Protein AF-0000000081829647 (afdb_homodimer)

InterPro domains:
  IPR005334 Dynein light chain Tctex-1-like [PF03645] (26-119)
  IPR005334 Dynein light chain Tctex-1-like [PTHR21255] (8-124)
  IPR038586 Tctex-1-like superfamily [G3DSA:3.30.1140.40] (24-122)

Nearest PDB structures (foldseek):
  8j07-assembly1_r7  TM=8.705E-01  e=1.568E-15  Homo sapiens
  8j07-assembly1_l7  TM=8.955E-01  e=3.522E-14  Homo sapiens
  8glv-assembly1_AS  TM=8.695E-01  e=6.950E-13  Chlamydomonas reinhardtii
  8rgi-assembly1_B  TM=8.098E-01  e=1.901E-13  Homo sapiens
  8glv-assembly1_Lr  TM=8.849E-01  e=8.164E-12  Chlamydomonas reinhardtii

Organism: Nothobranchius furzeri (NCBI:txid105023)

Radius of gyration: 22.12 Å; Cα contacts (8 Å, |Δi|>4): 430; chains: 2; bounding box: 42×85×56 Å

Solvent-accessible surface area (backbone atoms only — not comparable to full-atom values): 14054 Å² total; per-residue (Å²): 137,84,79,76,76,73,68,81,77,73,71,70,75,62,77,60,76,80,30,45,79,46,40,71,61,51,21,51,52,46,41,49,51,48,50,70,72,42,64,90,53,69,66,41,84,92,46,41,60,61,51,31,46,50,50,33,50,52,49,46,56,53,49,58,71,54,31,40,89,46,44,50,56,36,26,39,21,35,38,32,66,28,85,61,92,77,80,48,69,43,73,34,72,49,62,56,70,91,69,28,45,58,31,57,35,74,47,74,58,78,32,24,36,33,45,38,37,39,40,37,42,59,57,134,137,82,79,75,77,75,70,80,77,73,72,70,75,62,78,60,78,80,29,45,78,47,41,70,61,51,21,51,52,45,42,49,51,47,51,70,71,44,64,91,55,68,66,42,86,91,47,42,61,60,52,31,44,52,51,31,49,52,48,46,57,55,48,57,72,54,31,40,90,49,43,50,56,36,24,39,20,37,38,31,65,30,86,62,90,77,80,51,70,42,73,34,73,49,62,58,71,91,67,29,44,60,31,58,33,74,46,73,57,77,33,24,35,35,45,38,37,39,38,35,42,57,58,133

Sequence (248 aa):
HFHIMHGPNTYLIRPNYQDKFKPATVKGCIREILKEQLSGVQYVPDNVQELTRSLAESIKNKVKEMVHDRYKLAVQVVIGEQRGQGFKMSSKCLWDSDTDSYAESVFMNDSLFCVAAVFGCYYYHFHIMHGPNTYLIRPNYQDKFKPATVKGCIREILKEQLSGVQYVPDNVQELTRSLAESIKNKVKEMVHDRYKLAVQVVIGEQRGQGFKMSSKCLWDSDTDSYAESVFMNDSLFCVAAVFGCYYY

Structure (mmCIF, N/CA/C/O backbone):
data_AF-0000000081829647-model_v1
#
loop_
_entity.id
_entity.type
_entity.pdbx_description
1 polymer 'Dynein light chain Tctex-type 2B'
#
loop_
_atom_site.group_PDB
_atom_site.id
_atom_site.type_symbol
_atom_site.label_atom_id
_atom_site.label_alt_id
_atom_site.label_comp_id
_atom_site.label_asym_id
_atom_site.label_entity_id
_atom_site.label_seq_id
_atom_site.pdbx_PDB_ins_code
_atom_site.Cartn_x
_atom_site.Cartn_y
_atom_site.Cartn_z
_atom_site.occupancy
_atom_site.B_iso_or_equiv
_atom_site.auth_seq_id
_atom_site.auth_comp_id
_atom_site.auth_asym_id
_atom_site.auth_atom_id
_atom_site.pdbx_PDB_model_num
ATOM 1 N N . HIS A 1 1 ? -22.297 48.781 36.688 1 31.19 1 HIS A N 1
ATOM 2 C CA . HIS A 1 1 ? -22.719 47.469 36.156 1 31.19 1 HIS A CA 1
ATOM 3 C C . HIS A 1 1 ? -21.922 47.062 34.938 1 31.19 1 HIS A C 1
ATOM 5 O O . HIS A 1 1 ? -22.016 47.688 33.875 1 31.19 1 HIS A O 1
ATOM 11 N N . PHE A 1 2 ? -20.594 46.719 35.062 1 31.34 2 PHE A N 1
ATOM 12 C CA . PHE A 1 2 ? -19.5 46.312 34.188 1 31.34 2 PHE A CA 1
ATOM 13 C C . PHE A 1 2 ? -19.859 45.031 33.438 1 31.34 2 PHE A C 1
ATOM 15 O O . PHE A 1 2 ? -20.141 44 34.031 1 31.34 2 PHE A O 1
ATOM 22 N N . HIS A 1 3 ? -20.609 45.125 32.25 1 34.59 3 HIS A N 1
ATOM 23 C CA . HIS A 1 3 ? -20.922 44.031 31.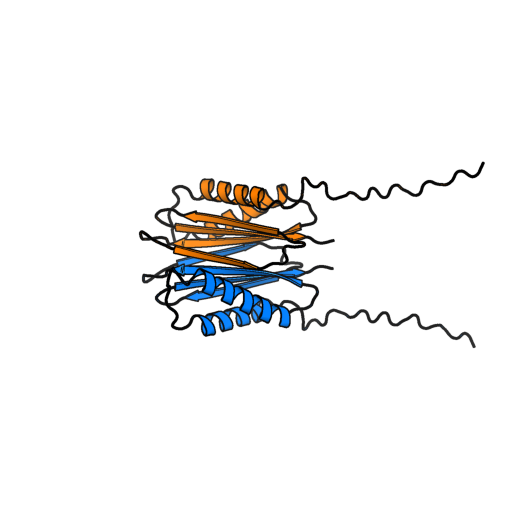344 1 34.59 3 HIS A CA 1
ATOM 24 C C . HIS A 1 3 ? -19.656 43.281 30.891 1 34.59 3 HIS A C 1
ATOM 26 O 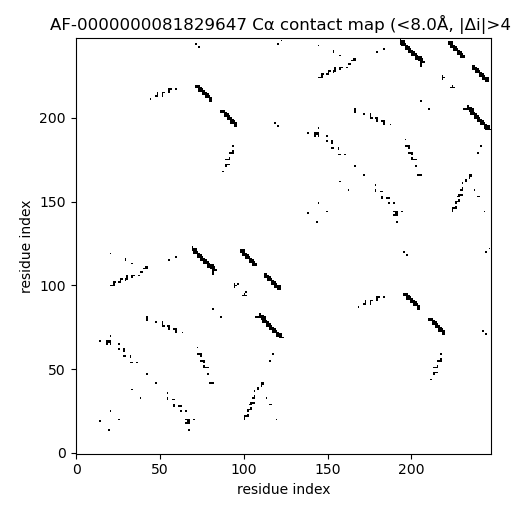O . HIS A 1 3 ? -18.797 43.875 30.219 1 34.59 3 HIS A O 1
ATOM 32 N N . ILE A 1 4 ? -19.109 42.375 31.688 1 33.88 4 ILE A N 1
ATOM 33 C CA . ILE A 1 4 ? -18.016 41.469 31.312 1 33.88 4 ILE A CA 1
ATOM 34 C C . ILE A 1 4 ? -18.297 40.875 29.938 1 33.88 4 ILE A C 1
ATOM 36 O O . ILE A 1 4 ? -19.375 40.281 29.703 1 33.88 4 ILE A O 1
ATOM 40 N N . MET A 1 5 ? -17.875 41.469 28.797 1 34.41 5 MET A N 1
ATOM 41 C CA . MET A 1 5 ? -17.906 40.906 27.453 1 34.41 5 MET A CA 1
ATOM 42 C C . MET A 1 5 ? -17.406 39.469 27.438 1 34.41 5 MET A C 1
ATOM 44 O O . MET A 1 5 ? -16.328 39.188 27.969 1 34.41 5 MET A O 1
ATOM 48 N N . HIS A 1 6 ? -18.25 38.5 27.734 1 38.97 6 HIS A N 1
ATOM 49 C CA . HIS A 1 6 ? -17.938 37.094 27.547 1 38.97 6 HIS A CA 1
ATOM 50 C C . HIS A 1 6 ? -17.312 36.844 26.188 1 38.97 6 HIS A C 1
ATOM 52 O O . HIS A 1 6 ? -17.766 37.406 25.188 1 38.97 6 HIS A O 1
ATOM 58 N N . GLY A 1 7 ? -16 36.781 26.125 1 37.28 7 GLY A N 1
ATOM 59 C CA . GLY A 1 7 ? -15.25 36.469 24.922 1 37.28 7 GLY A CA 1
ATOM 60 C C . GLY A 1 7 ? -15.922 35.375 24.078 1 37.28 7 GLY A C 1
ATOM 61 O O . GLY A 1 7 ? -16.797 34.688 24.562 1 37.28 7 GLY A O 1
ATOM 62 N N . PRO A 1 8 ? -16.031 35.625 22.75 1 38.62 8 PRO A N 1
ATOM 63 C CA . PRO A 1 8 ? -16.672 34.656 21.844 1 38.62 8 PRO A CA 1
ATOM 64 C C . PRO A 1 8 ? -16.281 33.219 22.156 1 38.62 8 PRO A C 1
ATOM 66 O O . PRO A 1 8 ? -15.227 32.969 22.734 1 38.62 8 PRO A O 1
ATOM 69 N N . ASN A 1 9 ? -17.219 32.344 22.672 1 37.06 9 ASN A N 1
ATOM 70 C CA . ASN A 1 9 ? -17.172 30.906 22.734 1 37.06 9 ASN A CA 1
ATOM 71 C C . ASN A 1 9 ? -16.422 30.297 21.547 1 37.06 9 ASN A C 1
ATOM 73 O O . ASN A 1 9 ? -16.938 30.281 20.438 1 37.06 9 ASN A O 1
ATOM 77 N N . THR A 1 10 ? -15.203 30.688 21.266 1 37.91 10 THR A N 1
ATOM 78 C CA . THR A 1 10 ? -14.492 29.875 20.281 1 37.91 10 THR A CA 1
ATOM 79 C C . THR A 1 10 ? -14.836 28.406 20.438 1 37.91 10 THR A C 1
ATOM 81 O O . THR A 1 10 ? -14.562 27.812 21.484 1 37.91 10 THR A O 1
ATOM 84 N N . TYR A 1 11 ? -16.062 28 20.141 1 36.81 11 TYR A N 1
ATOM 85 C CA . TYR A 1 11 ? -16.422 26.594 20.031 1 36.81 11 TYR A CA 1
ATOM 86 C C . TYR A 1 11 ? -15.219 25.766 19.609 1 36.81 11 TYR A C 1
ATOM 88 O O . TYR A 1 11 ? -14.625 26.016 18.547 1 36.81 11 TYR A O 1
ATOM 96 N N . LEU A 1 12 ? -14.25 25.578 20.359 1 41.62 12 LEU A N 1
ATOM 97 C CA . LEU A 1 12 ? -13.266 24.547 20.094 1 41.62 12 LEU A CA 1
ATOM 98 C C . LEU A 1 12 ? -13.938 23.297 19.531 1 41.62 12 LEU A C 1
ATOM 100 O O . LEU A 1 12 ? -14.742 22.656 20.219 1 41.62 12 LEU A O 1
ATOM 104 N N . ILE A 1 13 ? -14.508 23.344 18.438 1 42.91 13 ILE A N 1
ATOM 105 C CA . ILE A 1 13 ? -14.977 22.125 17.812 1 42.91 13 ILE A CA 1
ATOM 106 C C . ILE A 1 13 ? -13.992 20.984 18.094 1 42.91 13 ILE A C 1
ATOM 108 O O . ILE A 1 13 ? -12.859 21 17.594 1 42.91 13 ILE A O 1
ATOM 112 N N . ARG A 1 14 ? -13.883 20.484 19.266 1 45.97 14 ARG A N 1
ATOM 113 C CA . ARG A 1 14 ? -13.148 19.25 19.562 1 45.97 14 ARG A CA 1
ATOM 114 C C . ARG A 1 14 ? -13.438 18.188 18.516 1 45.97 14 ARG A C 1
ATOM 116 O O . ARG A 1 14 ? -14.594 17.953 18.156 1 45.97 14 ARG A O 1
ATOM 123 N N . PRO A 1 15 ? -12.594 17.922 17.562 1 47.41 15 PRO A N 1
ATOM 124 C CA . PRO A 1 15 ? -12.938 16.797 16.688 1 47.41 15 PRO A CA 1
ATOM 125 C C . PRO A 1 15 ? -13.734 15.703 17.391 1 47.41 15 PRO A C 1
ATOM 127 O O . PRO A 1 15 ? -13.422 15.359 18.547 1 47.41 15 PRO A O 1
ATOM 130 N N . ASN A 1 16 ? -14.992 15.664 17.312 1 52.97 16 ASN A N 1
ATOM 131 C CA . ASN A 1 16 ? -15.766 14.539 17.812 1 52.97 16 ASN A CA 1
ATOM 132 C C . ASN A 1 16 ? -15.031 13.219 17.625 1 52.97 16 ASN A C 1
ATOM 134 O O . ASN A 1 16 ? -14.492 12.953 16.547 1 52.97 16 ASN A O 1
ATOM 138 N N . TYR A 1 17 ? -14.469 12.633 18.734 1 57.84 17 TYR A N 1
ATOM 139 C CA . TYR A 1 17 ? -13.828 11.32 18.812 1 57.84 17 TYR A CA 1
ATOM 140 C C . TYR A 1 17 ? -14.445 10.359 17.797 1 57.84 17 TYR A C 1
ATOM 142 O O . TYR A 1 17 ? -13.766 9.453 17.312 1 57.84 17 TYR A O 1
ATOM 150 N N . GLN A 1 18 ? -15.727 10.555 17.469 1 57.81 18 GLN A N 1
ATOM 151 C CA . GLN A 1 18 ? -16.438 9.578 16.641 1 57.81 18 GLN A CA 1
ATOM 152 C C . GLN A 1 18 ? -15.914 9.594 15.211 1 57.81 18 GLN A C 1
ATOM 154 O O . GLN A 1 18 ? -15.992 8.586 14.508 1 57.81 18 GLN A O 1
ATOM 159 N N . ASP A 1 19 ? -15.234 10.68 14.805 1 69.94 19 ASP A N 1
ATOM 160 C CA . ASP A 1 19 ? -14.898 10.758 13.391 1 69.94 19 ASP A CA 1
ATOM 161 C C . ASP A 1 19 ? -13.398 10.578 13.172 1 69.94 19 ASP A C 1
ATOM 163 O O . ASP A 1 19 ? -12.859 10.984 12.141 1 69.94 19 ASP A O 1
ATOM 167 N N . LYS A 1 20 ? -12.906 9.938 14.164 1 89.12 20 LYS A N 1
ATOM 168 C CA . LYS A 1 20 ? -11.484 9.633 14.016 1 89.12 20 LYS A CA 1
ATOM 169 C C . LYS A 1 20 ? -11.281 8.359 13.203 1 89.12 20 LYS A C 1
ATOM 171 O O . LYS A 1 20 ? -12.148 7.484 13.18 1 89.12 20 LYS A O 1
ATOM 176 N N . PHE A 1 21 ? -10.258 8.258 12.508 1 96.94 21 PHE A N 1
ATOM 177 C CA . PHE A 1 21 ? -9.859 7.039 11.812 1 96.94 21 PHE A CA 1
ATOM 178 C C . PHE A 1 21 ? -9.633 5.906 12.805 1 96.94 21 PHE A C 1
ATOM 180 O O . PHE A 1 21 ? -8.633 5.891 13.531 1 96.94 21 PHE A O 1
ATOM 187 N N . LYS A 1 22 ? -10.594 5.051 12.906 1 96.62 22 LYS A N 1
ATOM 188 C CA . LYS A 1 22 ? -10.477 3.85 13.727 1 96.62 22 LYS A CA 1
ATOM 189 C C . LYS A 1 22 ? -10.039 2.652 12.891 1 96.62 22 LYS A C 1
ATOM 191 O O . LYS A 1 22 ? -10.82 2.131 12.086 1 96.62 22 LYS A O 1
ATOM 196 N N . PRO A 1 23 ? -8.891 2.148 13.094 1 98.06 23 PRO A N 1
ATOM 197 C CA . PRO A 1 23 ? -8.328 1.122 12.211 1 98.06 23 PRO A CA 1
ATOM 198 C C . PRO A 1 23 ? -9.227 -0.106 12.086 1 98.06 23 PRO A C 1
ATOM 200 O O . PRO A 1 23 ? -9.445 -0.61 10.984 1 98.06 23 PRO A O 1
ATOM 203 N N . ALA A 1 24 ? -9.75 -0.586 13.188 1 97.62 24 ALA A N 1
ATOM 204 C CA . ALA A 1 24 ? -10.586 -1.783 13.164 1 97.62 24 ALA A CA 1
ATOM 205 C C . ALA A 1 24 ? -11.852 -1.555 12.336 1 97.62 24 ALA A C 1
ATOM 207 O O . ALA A 1 24 ? -12.258 -2.428 11.562 1 97.62 24 ALA A O 1
ATOM 208 N N . THR A 1 25 ? -12.469 -0.438 12.477 1 97.69 25 THR A N 1
ATOM 209 C CA . THR A 1 25 ? -13.68 -0.106 11.719 1 97.69 25 THR A CA 1
ATOM 210 C C . THR A 1 25 ? -13.367 0.016 10.234 1 97.69 25 THR A C 1
ATOM 212 O O . THR A 1 25 ? -14.094 -0.53 9.398 1 97.69 25 THR A O 1
ATOM 215 N N . VAL A 1 26 ? -12.305 0.716 9.914 1 98.5 26 VAL A N 1
ATOM 216 C CA . VAL A 1 26 ? -11.914 0.901 8.523 1 98.5 26 VAL A CA 1
ATOM 217 C C . VAL A 1 26 ? -11.531 -0.443 7.91 1 98.5 26 VAL A C 1
ATOM 219 O O . VAL A 1 26 ? -11.875 -0.734 6.762 1 98.5 26 VAL A O 1
ATOM 222 N N . LYS A 1 27 ? -10.844 -1.247 8.672 1 98.75 27 LYS A N 1
ATOM 223 C CA . LYS A 1 27 ? -10.516 -2.59 8.203 1 98.75 27 LYS A CA 1
ATOM 224 C C . LYS A 1 27 ? -11.773 -3.383 7.863 1 98.75 27 LYS A C 1
ATOM 226 O O . LYS A 1 27 ? -11.82 -4.07 6.84 1 98.75 27 LYS A O 1
ATOM 231 N N . GLY A 1 28 ? -12.68 -3.332 8.719 1 98.81 28 GLY A N 1
ATOM 232 C CA . GLY A 1 28 ? -13.953 -3.992 8.445 1 98.81 28 GLY A CA 1
ATOM 233 C C . GLY A 1 28 ? -14.625 -3.488 7.188 1 98.81 28 GLY A C 1
ATOM 234 O O . GLY A 1 28 ? -15.172 -4.277 6.414 1 98.81 28 GLY A O 1
ATOM 235 N N . CYS A 1 29 ? -14.602 -2.193 7.004 1 98.75 29 CYS A N 1
ATOM 236 C CA . CYS A 1 29 ? -15.156 -1.577 5.805 1 98.75 29 CYS A CA 1
ATOM 237 C C . CYS A 1 29 ? -14.477 -2.107 4.551 1 98.75 29 CYS A C 1
ATOM 239 O O . CYS A 1 29 ? -15.141 -2.49 3.588 1 98.75 29 CYS A O 1
ATOM 241 N N . ILE A 1 30 ? -13.117 -2.164 4.523 1 98.94 30 ILE A N 1
ATOM 242 C CA . ILE A 1 30 ? -12.352 -2.68 3.395 1 98.94 30 ILE A CA 1
ATOM 243 C C . ILE A 1 30 ? -12.742 -4.133 3.127 1 98.94 30 ILE A C 1
ATOM 245 O O . ILE A 1 30 ? -13.023 -4.504 1.985 1 98.94 30 ILE A O 1
ATOM 249 N N . ARG A 1 31 ? -12.82 -4.84 4.18 1 98.81 31 ARG A N 1
ATOM 250 C CA . ARG A 1 31 ? -13.141 -6.262 4.078 1 98.81 31 ARG A CA 1
ATOM 251 C C . ARG A 1 31 ? -14.492 -6.469 3.408 1 98.81 31 ARG A C 1
ATOM 253 O O . ARG A 1 31 ? -14.641 -7.324 2.535 1 98.81 31 ARG A O 1
ATOM 260 N N . GLU A 1 32 ? -15.422 -5.75 3.84 1 98.81 32 GLU A N 1
ATOM 261 C CA . GLU A 1 32 ? -16.766 -5.879 3.301 1 98.81 32 GLU A CA 1
ATOM 262 C C . GLU A 1 32 ? -16.812 -5.516 1.82 1 98.81 32 GLU A C 1
ATOM 264 O O . GLU A 1 32 ? -17.453 -6.199 1.024 1 98.81 32 GLU A O 1
ATOM 269 N N . ILE A 1 33 ? -16.156 -4.488 1.443 1 98.94 33 ILE A N 1
ATOM 270 C CA . ILE A 1 33 ? -16.141 -4.055 0.05 1 98.94 33 ILE A CA 1
ATOM 271 C C . ILE A 1 33 ? -15.469 -5.125 -0.812 1 98.94 33 ILE A C 1
ATOM 273 O O . ILE A 1 33 ? -15.977 -5.477 -1.88 1 98.94 33 ILE A O 1
ATOM 277 N N . LEU A 1 34 ? -14.336 -5.656 -0.362 1 98.88 34 LEU A N 1
ATOM 278 C CA . LEU A 1 34 ? -13.641 -6.691 -1.117 1 98.88 34 LEU A CA 1
ATOM 279 C C . LEU A 1 34 ? -14.516 -7.934 -1.265 1 98.88 34 LEU A C 1
ATOM 281 O O . LEU A 1 34 ? -14.625 -8.492 -2.357 1 98.88 34 LEU A O 1
ATOM 285 N N . LYS A 1 35 ? -15.102 -8.344 -0.185 1 98.69 35 LYS A N 1
ATOM 286 C CA . LYS A 1 35 ? -15.969 -9.516 -0.229 1 98.69 35 LYS A CA 1
ATOM 287 C C . LYS A 1 35 ? -17.125 -9.312 -1.206 1 98.69 35 LYS A C 1
ATOM 289 O O . LYS A 1 35 ? -17.391 -10.18 -2.037 1 98.69 35 LYS A O 1
ATOM 294 N N . GLU A 1 36 ? -17.75 -8.18 -1.118 1 98.56 36 GLU A N 1
ATOM 295 C CA . GLU A 1 36 ? -18.922 -7.887 -1.95 1 98.56 36 GLU A CA 1
ATOM 296 C C . GLU A 1 36 ? -18.531 -7.809 -3.426 1 98.56 36 GLU A C 1
ATOM 298 O O . GLU A 1 36 ? -19.266 -8.297 -4.289 1 98.56 36 GLU A O 1
ATOM 303 N N . GLN A 1 37 ? -17.406 -7.254 -3.738 1 98.5 37 GLN A N 1
ATOM 304 C CA . GLN A 1 37 ? -17.094 -6.922 -5.125 1 98.5 37 GLN A CA 1
ATOM 305 C C . GLN A 1 37 ? -16.234 -8 -5.77 1 98.5 37 GLN A C 1
ATOM 307 O O . GLN A 1 37 ? -16.109 -8.055 -6.996 1 98.5 37 GLN A O 1
ATOM 312 N N . LEU A 1 38 ? -15.672 -8.906 -4.941 1 98.38 38 LEU A N 1
ATOM 313 C CA . LEU A 1 38 ? -14.742 -9.859 -5.535 1 98.38 38 LEU A CA 1
ATOM 314 C C . LEU A 1 38 ? -15.258 -11.289 -5.387 1 98.38 38 LEU A C 1
ATOM 316 O O . LEU A 1 38 ? -14.703 -12.211 -5.984 1 98.38 38 LEU A O 1
ATOM 320 N N . SER A 1 39 ? -16.234 -11.453 -4.531 1 97.56 39 SER A N 1
ATOM 321 C CA . SER A 1 39 ? -16.781 -12.797 -4.41 1 97.56 39 SER A CA 1
ATOM 322 C C . SER A 1 39 ? -17.25 -13.328 -5.762 1 97.56 39 SER A C 1
ATOM 324 O O . SER A 1 39 ? -18.047 -12.688 -6.441 1 97.56 39 SER A O 1
ATOM 326 N N . GLY A 1 40 ? -16.688 -14.422 -6.195 1 95.44 40 GLY A N 1
ATOM 327 C CA . GLY A 1 40 ? -17.094 -15.055 -7.441 1 95.44 40 GLY A CA 1
ATOM 328 C C . GLY A 1 40 ? -16.406 -14.469 -8.664 1 95.44 40 GLY A C 1
ATOM 329 O O . GLY A 1 40 ? -16.672 -14.883 -9.789 1 95.44 40 GLY A O 1
ATOM 330 N N . VAL A 1 41 ? -15.648 -13.453 -8.492 1 97.12 41 VAL A N 1
ATOM 331 C CA . VAL A 1 41 ? -14.945 -12.812 -9.594 1 97.12 41 VAL A CA 1
ATOM 332 C C . VAL A 1 41 ? -13.68 -13.594 -9.922 1 97.12 41 VAL A C 1
ATOM 334 O O . VAL A 1 41 ? -12.961 -14.031 -9.023 1 97.12 41 VAL A O 1
ATOM 337 N N . GLN A 1 42 ? -13.461 -13.789 -11.203 1 96.19 42 GLN A N 1
ATOM 338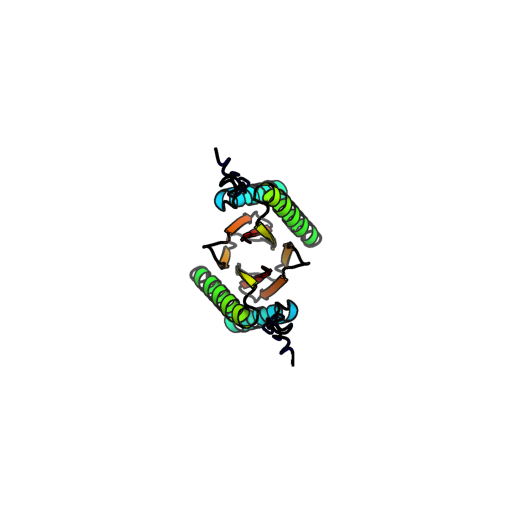 C CA . GLN A 1 42 ? -12.242 -14.445 -11.664 1 96.19 42 GLN A CA 1
ATOM 339 C C . GLN A 1 42 ? -11.219 -13.43 -12.172 1 96.19 42 GLN A C 1
ATOM 341 O O . GLN A 1 42 ? -11.594 -12.383 -12.695 1 96.19 42 GLN A O 1
ATOM 346 N N . TYR A 1 43 ? -9.992 -13.844 -12.016 1 95.69 43 TYR A N 1
ATOM 347 C CA . TYR A 1 43 ? -8.938 -13.016 -12.578 1 95.69 43 TYR A CA 1
ATOM 348 C C . TYR A 1 43 ? -8.961 -13.062 -14.102 1 95.69 43 TYR A C 1
ATOM 350 O O . TYR A 1 43 ? -8.766 -14.125 -14.695 1 95.69 43 TYR A O 1
ATOM 358 N N . VAL A 1 44 ? -9.18 -11.969 -14.602 1 95.94 44 VAL A N 1
ATOM 359 C CA . VAL A 1 44 ? -9.078 -11.781 -16.047 1 95.94 44 VAL A CA 1
ATOM 360 C C . VAL A 1 44 ? -8.117 -10.641 -16.359 1 95.94 44 VAL A C 1
ATOM 362 O O . VAL A 1 44 ? -8.43 -9.477 -16.125 1 95.94 44 VAL A O 1
ATOM 365 N N . PRO A 1 45 ? -7 -10.945 -16.984 1 93.19 45 PRO A N 1
ATOM 366 C CA . PRO A 1 45 ? -5.945 -9.945 -17.172 1 93.19 45 PRO A CA 1
ATOM 367 C C . PRO A 1 45 ? -6.457 -8.672 -17.844 1 93.19 45 PRO A C 1
ATOM 369 O O . PRO A 1 45 ? -6.027 -7.57 -17.484 1 93.19 45 PRO A O 1
ATOM 372 N N . ASP A 1 46 ? -7.352 -8.727 -18.672 1 94.62 46 ASP A N 1
ATOM 373 C CA . ASP A 1 46 ? -7.816 -7.574 -19.438 1 94.62 46 ASP A CA 1
ATOM 374 C C . ASP A 1 46 ? -8.734 -6.688 -18.578 1 94.62 46 ASP A C 1
ATOM 376 O O . ASP A 1 46 ? -9.016 -5.547 -18.953 1 94.62 46 ASP A O 1
ATOM 380 N N . ASN A 1 47 ? -9.148 -7.168 -17.422 1 95.62 47 ASN A N 1
ATOM 381 C CA . ASN A 1 47 ? -10.117 -6.414 -16.625 1 95.62 47 ASN A CA 1
ATOM 382 C C . ASN A 1 47 ? -9.531 -6 -15.273 1 95.62 47 ASN A C 1
ATOM 384 O O . ASN A 1 47 ? -10.172 -5.273 -14.516 1 95.62 47 ASN A O 1
ATOM 388 N N . VAL A 1 48 ? -8.438 -6.418 -15.023 1 97.06 48 VAL A N 1
ATOM 389 C CA . VAL A 1 48 ? -7.895 -6.301 -13.672 1 97.06 48 VAL A CA 1
ATOM 390 C C . VAL A 1 48 ? -7.598 -4.836 -13.359 1 97.06 48 VAL A C 1
ATOM 392 O O . VAL A 1 48 ? -7.773 -4.387 -12.227 1 97.06 48 VAL A O 1
ATOM 395 N N . GLN A 1 49 ? -7.168 -4.117 -14.375 1 96.81 49 GLN A N 1
ATOM 396 C CA . GLN A 1 49 ? -6.879 -2.705 -14.156 1 96.81 49 GLN A CA 1
ATOM 397 C C . GLN A 1 49 ? -8.141 -1.947 -13.742 1 96.81 49 GLN A C 1
ATOM 399 O O . GLN A 1 49 ? -8.109 -1.172 -12.781 1 96.81 49 GLN A O 1
ATOM 404 N N . GLU A 1 50 ? -9.141 -2.15 -14.438 1 97.75 50 GLU A N 1
ATOM 405 C CA . GLU A 1 50 ? -10.414 -1.496 -14.125 1 97.75 50 GLU A CA 1
ATOM 406 C C . GLU A 1 50 ? -10.938 -1.944 -12.766 1 97.75 50 GLU A C 1
ATOM 408 O O . GLU A 1 50 ? -11.43 -1.127 -11.984 1 97.75 50 GLU A O 1
ATOM 413 N N . LEU A 1 51 ? -10.875 -3.24 -12.523 1 98.19 51 LEU A N 1
ATOM 414 C CA . LEU A 1 51 ? -11.305 -3.791 -11.242 1 98.19 51 LEU A CA 1
ATOM 415 C C . LEU A 1 51 ? -10.539 -3.158 -10.086 1 98.19 51 LEU A C 1
ATOM 417 O O . LEU A 1 51 ? -11.133 -2.756 -9.086 1 98.19 51 LEU A O 1
ATOM 421 N N . THR A 1 52 ? -9.258 -3.082 -10.227 1 98.69 52 THR A N 1
ATOM 422 C CA . THR A 1 52 ? -8.391 -2.49 -9.211 1 98.69 52 THR A CA 1
ATOM 423 C C . THR A 1 52 ? -8.766 -1.031 -8.961 1 98.69 52 THR A C 1
ATOM 425 O O . THR A 1 52 ? -8.844 -0.59 -7.816 1 98.69 52 THR A O 1
ATOM 428 N N . ARG A 1 53 ? -8.992 -0.318 -9.992 1 98.38 53 ARG A N 1
ATOM 429 C CA . ARG A 1 53 ? -9.367 1.089 -9.898 1 98.38 53 ARG A CA 1
ATOM 430 C C . ARG A 1 53 ? -10.719 1.252 -9.195 1 98.38 53 ARG A C 1
ATOM 432 O O . ARG A 1 53 ? -10.859 2.098 -8.312 1 98.38 53 ARG A O 1
ATOM 439 N N . SER A 1 54 ? -11.641 0.476 -9.602 1 98.69 54 SER A N 1
ATOM 440 C CA . SER A 1 54 ? -12.977 0.559 -9.031 1 98.69 54 SER A CA 1
ATOM 441 C C . SER A 1 54 ? -12.961 0.265 -7.535 1 98.69 54 SER A C 1
ATOM 443 O O . SER A 1 54 ? -13.633 0.944 -6.754 1 98.69 54 SER A O 1
ATOM 445 N N . LEU A 1 55 ? -12.242 -0.707 -7.152 1 98.94 55 LEU A N 1
ATOM 446 C CA . LEU A 1 55 ? -12.109 -1.037 -5.738 1 98.94 55 LEU A CA 1
ATOM 447 C C . LEU A 1 55 ? -11.477 0.116 -4.969 1 98.94 55 LEU A C 1
ATOM 449 O O . LEU A 1 55 ? -11.953 0.479 -3.889 1 98.94 55 LEU A O 1
ATOM 453 N N . ALA A 1 56 ? -10.438 0.669 -5.48 1 98.88 56 ALA A N 1
ATOM 454 C CA . ALA A 1 56 ? -9.758 1.78 -4.816 1 98.88 56 ALA A CA 1
ATOM 455 C C . ALA A 1 56 ? -10.703 2.963 -4.629 1 98.88 56 ALA A C 1
ATOM 457 O O . ALA A 1 56 ? -10.734 3.576 -3.557 1 98.88 56 ALA A O 1
ATOM 458 N N . GLU A 1 57 ? -11.461 3.27 -5.613 1 98.88 57 GLU A N 1
ATOM 459 C CA . GLU A 1 57 ? -12.422 4.363 -5.551 1 98.88 57 GLU A CA 1
ATOM 460 C C . GLU A 1 57 ? -13.508 4.086 -4.516 1 98.88 57 GLU A C 1
ATOM 462 O O . GLU A 1 57 ? -13.852 4.961 -3.719 1 98.88 57 GLU A O 1
ATOM 467 N N . SER A 1 58 ? -14.047 2.885 -4.566 1 98.88 58 SER A N 1
ATOM 468 C CA . SER A 1 58 ? -15.086 2.508 -3.613 1 98.88 58 SER A CA 1
ATOM 469 C C . SER A 1 58 ? -14.586 2.627 -2.178 1 98.88 58 SER A C 1
ATOM 471 O O . SER A 1 58 ? -15.281 3.172 -1.317 1 98.88 58 SER A O 1
ATOM 473 N N . ILE A 1 59 ? -13.414 2.115 -1.939 1 98.94 59 ILE A N 1
ATOM 474 C CA . ILE A 1 59 ? -12.844 2.135 -0.597 1 98.94 59 ILE A CA 1
ATOM 475 C C . ILE A 1 59 ? -12.586 3.578 -0.169 1 98.94 59 ILE A C 1
ATOM 477 O O . ILE A 1 59 ? -12.938 3.977 0.943 1 98.94 59 ILE A O 1
ATOM 481 N N . LYS A 1 60 ? -12.008 4.355 -1.024 1 98.81 60 LYS A N 1
ATOM 482 C CA . LYS A 1 60 ? -11.727 5.746 -0.692 1 98.81 60 LYS A CA 1
ATOM 483 C C . LYS A 1 60 ? -13.008 6.504 -0.351 1 98.81 60 LYS A C 1
ATOM 485 O O . LYS A 1 60 ? -13.062 7.219 0.652 1 98.81 60 LYS A O 1
ATOM 490 N N . ASN A 1 61 ? -13.969 6.344 -1.221 1 98.56 61 ASN A N 1
ATOM 491 C CA . ASN A 1 61 ? -15.234 7.051 -1.022 1 98.56 61 ASN A CA 1
ATOM 492 C C . ASN A 1 61 ? -15.891 6.664 0.298 1 98.56 61 ASN A C 1
ATOM 494 O O . ASN A 1 61 ? -16.344 7.531 1.044 1 98.56 61 ASN A O 1
ATOM 498 N N . LYS A 1 62 ? -15.922 5.387 0.553 1 98.56 62 LYS A N 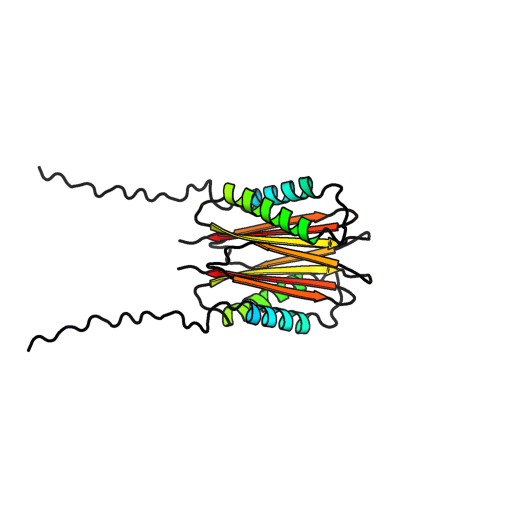1
ATOM 499 C CA . LYS A 1 62 ? -16.578 4.926 1.775 1 98.56 62 LYS A CA 1
ATOM 500 C C . LYS A 1 62 ? -15.805 5.379 3.014 1 98.56 62 LYS A C 1
ATOM 502 O O . LYS A 1 62 ? -16.406 5.844 3.986 1 98.56 62 LYS A O 1
ATOM 507 N N . VAL A 1 63 ? -14.477 5.27 3.033 1 98.38 63 VAL A N 1
ATOM 508 C CA . VAL A 1 63 ? -13.664 5.641 4.188 1 98.38 63 VAL A CA 1
ATOM 509 C C . VAL A 1 63 ? -13.742 7.148 4.41 1 98.38 63 VAL A C 1
ATOM 511 O O . VAL A 1 63 ? -13.766 7.613 5.555 1 98.38 63 VAL A O 1
ATOM 514 N N . LYS A 1 64 ? -13.773 7.875 3.357 1 97.06 64 LYS A N 1
ATOM 515 C CA . LYS A 1 64 ? -13.898 9.32 3.463 1 97.06 64 LYS A CA 1
ATOM 516 C C . LYS A 1 64 ? -15.164 9.711 4.227 1 97.06 64 LYS A C 1
ATOM 518 O O . LYS A 1 64 ? -15.18 10.703 4.953 1 97.06 64 LYS A O 1
ATOM 523 N N . GLU A 1 65 ? -16.156 8.945 4.066 1 95.88 65 GLU A N 1
ATOM 524 C CA . GLU A 1 65 ? -17.406 9.195 4.77 1 95.88 65 GLU A CA 1
ATOM 525 C C . GLU A 1 65 ? -17.281 8.836 6.25 1 95.88 65 GLU A C 1
ATOM 527 O O . GLU A 1 65 ? -18.062 9.328 7.078 1 95.88 65 GLU A O 1
ATOM 532 N N . MET A 1 66 ? -16.375 8.039 6.555 1 94.81 66 MET A N 1
ATOM 533 C CA . MET A 1 66 ? -16.281 7.477 7.898 1 94.81 66 MET A CA 1
ATOM 534 C C . MET A 1 66 ? -15.328 8.297 8.758 1 94.81 66 MET A C 1
ATOM 536 O O . MET A 1 66 ? -15.422 8.281 9.992 1 94.81 66 MET A O 1
ATOM 540 N N . VAL A 1 67 ? -14.422 8.977 8.156 1 93.94 67 VAL A N 1
ATOM 541 C CA . VAL A 1 67 ? -13.359 9.609 8.93 1 93.94 67 VAL A CA 1
ATOM 542 C C . VAL A 1 67 ? -13.5 11.125 8.867 1 93.94 67 VAL A C 1
ATOM 544 O O . VAL A 1 67 ? -14.117 11.656 7.938 1 93.94 67 VAL A O 1
ATOM 547 N N . HIS A 1 68 ? -12.859 11.828 9.82 1 87.19 68 HIS A N 1
ATOM 548 C CA . HIS A 1 68 ? -12.938 13.273 9.945 1 87.19 68 HIS A CA 1
ATOM 549 C C . HIS A 1 68 ? -12.172 13.969 8.82 1 87.19 68 HIS A C 1
ATOM 551 O O . HIS A 1 68 ? -11.281 13.367 8.211 1 87.19 68 HIS A O 1
ATOM 557 N N . ASP A 1 69 ? -12.492 15.219 8.602 1 90 69 ASP A N 1
ATOM 558 C CA . ASP A 1 69 ? -11.938 16 7.5 1 90 69 ASP A CA 1
ATOM 559 C C . ASP A 1 69 ? -10.469 16.328 7.742 1 90 69 ASP A C 1
ATOM 561 O O . ASP A 1 69 ? -9.781 16.844 6.855 1 90 69 ASP A O 1
ATOM 565 N N . ARG A 1 70 ? -9.953 15.984 8.852 1 91.19 70 ARG A N 1
ATOM 566 C CA . ARG A 1 70 ? -8.562 16.312 9.156 1 91.19 70 ARG A CA 1
ATOM 567 C C . ARG A 1 70 ? -7.641 15.148 8.797 1 91.19 70 ARG A C 1
ATOM 569 O O . ARG A 1 70 ? -6.512 15.078 9.281 1 91.19 70 ARG A O 1
ATOM 576 N N . TYR A 1 71 ? -8.203 14.227 8.039 1 95.31 71 TYR A N 1
ATOM 577 C CA . TYR A 1 71 ? -7.359 13.164 7.52 1 95.31 71 TYR A CA 1
ATOM 578 C C . TYR A 1 71 ? -7.184 13.289 6.012 1 95.31 71 TYR A C 1
ATOM 580 O O . TYR A 1 71 ? -8.164 13.414 5.273 1 95.31 71 TYR A O 1
ATOM 588 N N . LYS A 1 72 ? -5.992 13.312 5.605 1 96.62 72 LYS A N 1
ATOM 589 C CA . LYS A 1 72 ? -5.703 12.984 4.215 1 96.62 72 LYS A CA 1
ATOM 590 C C . LYS A 1 72 ? -5.594 11.477 4.012 1 96.62 72 LYS A C 1
ATOM 592 O O . LYS A 1 72 ? -4.988 10.781 4.828 1 96.62 72 LYS A O 1
ATOM 597 N N . LEU A 1 73 ? -6.172 10.977 2.941 1 98.19 73 LEU A N 1
ATOM 598 C CA . LEU A 1 73 ? -6.215 9.531 2.738 1 98.19 73 LEU A CA 1
ATOM 599 C C . LEU A 1 73 ? -5.395 9.133 1.516 1 98.19 73 LEU A C 1
ATOM 601 O O . LEU A 1 73 ? -5.402 9.828 0.5 1 98.19 73 LEU A O 1
ATOM 605 N N . ALA A 1 74 ? -4.719 8.047 1.62 1 98.75 74 ALA A N 1
ATOM 606 C CA . ALA A 1 74 ? -4.203 7.285 0.483 1 98.75 74 ALA A CA 1
ATOM 607 C C . ALA A 1 74 ? -4.738 5.855 0.489 1 98.75 74 ALA A C 1
ATOM 609 O O . ALA A 1 74 ? -4.754 5.195 1.529 1 98.75 74 ALA A O 1
ATOM 610 N N . VAL A 1 75 ? -5.199 5.41 -0.668 1 98.94 75 VAL A N 1
ATOM 611 C CA . VAL A 1 75 ? -5.758 4.066 -0.794 1 98.94 75 VAL A CA 1
ATOM 612 C C . VAL A 1 75 ? -4.992 3.287 -1.863 1 98.94 75 VAL A C 1
ATOM 614 O O . VAL A 1 75 ? -4.852 3.752 -2.996 1 98.94 75 VAL A O 1
ATOM 617 N N . GLN A 1 76 ? -4.504 2.16 -1.495 1 98.81 76 GLN A N 1
ATOM 618 C CA . GLN A 1 76 ? -3.816 1.281 -2.436 1 98.81 76 GLN A CA 1
ATOM 619 C C . GLN A 1 76 ? -4.523 -0.066 -2.547 1 98.81 76 GLN A C 1
ATOM 621 O O . GLN A 1 76 ? -4.906 -0.658 -1.534 1 98.81 76 GLN A O 1
ATOM 626 N N . VAL A 1 77 ? -4.691 -0.529 -3.793 1 98.88 77 VAL A N 1
ATOM 627 C CA . VAL A 1 77 ? -5.227 -1.858 -4.062 1 98.88 77 VAL A CA 1
ATOM 628 C C . VAL A 1 77 ? -4.273 -2.623 -4.98 1 98.88 77 VAL A C 1
ATOM 630 O O . VAL A 1 77 ? -3.812 -2.088 -5.992 1 98.88 77 VAL A O 1
ATOM 633 N N . VAL A 1 78 ? -3.98 -3.844 -4.633 1 98.12 78 VAL A N 1
ATOM 634 C CA . VAL A 1 78 ? -3.191 -4.77 -5.438 1 98.12 78 VAL A CA 1
ATOM 635 C C . VAL A 1 78 ? -3.998 -6.039 -5.707 1 98.12 78 VAL A C 1
ATOM 637 O O . VAL A 1 78 ? -4.5 -6.668 -4.773 1 98.12 78 VAL A O 1
ATOM 640 N N . ILE A 1 79 ? -4.109 -6.379 -6.918 1 97.5 79 ILE A N 1
ATOM 641 C CA . ILE A 1 79 ? -4.746 -7.633 -7.301 1 97.5 79 ILE A CA 1
ATOM 642 C C . ILE A 1 79 ? -3.758 -8.5 -8.078 1 97.5 79 ILE A C 1
ATOM 644 O O . ILE A 1 79 ? -3.035 -8 -8.945 1 97.5 79 ILE A O 1
ATOM 648 N N . GLY A 1 80 ? -3.754 -9.75 -7.766 1 94.62 80 GLY A N 1
ATOM 649 C CA . GLY A 1 80 ? -2.936 -10.703 -8.492 1 94.62 80 GLY A CA 1
ATOM 650 C C . GLY A 1 80 ? -3.641 -12.023 -8.742 1 94.62 80 GLY A C 1
ATOM 651 O O . GLY A 1 80 ? -4.633 -12.336 -8.078 1 94.62 80 GLY A O 1
ATOM 652 N N . GLU A 1 81 ? -3.055 -12.688 -9.703 1 92.69 81 GLU A N 1
ATOM 653 C CA . GLU A 1 81 ? -3.592 -14.008 -10.023 1 92.69 81 GLU A CA 1
ATOM 654 C C . GLU A 1 81 ? -3.23 -15.023 -8.945 1 92.69 81 GLU A C 1
ATOM 656 O O . GLU A 1 81 ? -2.109 -15.023 -8.43 1 92.69 81 GLU A O 1
ATOM 661 N N . GLN A 1 82 ? -4.219 -15.781 -8.547 1 88.88 82 GLN A N 1
ATOM 662 C CA . GLN A 1 82 ? -4.043 -16.891 -7.621 1 88.88 82 GLN A CA 1
ATOM 663 C C . GLN A 1 82 ? -4.359 -18.234 -8.297 1 88.88 82 GLN A C 1
ATOM 665 O O . GLN A 1 82 ? -5.469 -18.438 -8.797 1 88.88 82 GLN A O 1
ATOM 670 N N . ARG A 1 83 ? -3.506 -19.266 -8.734 1 76.94 83 ARG A N 1
ATOM 671 C CA . ARG A 1 83 ? -3.746 -20.516 -9.445 1 76.94 83 ARG A CA 1
ATOM 672 C C . ARG A 1 83 ? -3.604 -21.703 -8.516 1 76.94 83 ARG A C 1
ATOM 674 O O . ARG A 1 83 ? -4.125 -22.781 -8.797 1 76.94 83 ARG A O 1
ATOM 681 N N . GLY A 1 84 ? -3.062 -21.656 -7.48 1 67.62 84 GLY A N 1
ATOM 682 C CA . GLY A 1 84 ? -2.746 -22.891 -6.766 1 67.62 84 GLY A CA 1
ATOM 683 C C . GLY A 1 84 ? -3.023 -22.797 -5.277 1 67.62 84 GLY A C 1
ATOM 684 O O . GLY A 1 84 ? -3.299 -21.719 -4.758 1 67.62 84 GLY A O 1
ATOM 685 N N . GLN A 1 85 ? -3.109 -24.078 -4.762 1 69.31 85 GLN A N 1
ATOM 686 C CA . GLN A 1 85 ? -3.264 -24.188 -3.312 1 69.31 85 GLN A CA 1
ATOM 687 C C . GLN A 1 85 ? -2.016 -23.688 -2.588 1 69.31 85 GLN A C 1
ATOM 689 O O . GLN A 1 85 ? -0.901 -23.812 -3.098 1 69.31 85 GLN A O 1
ATOM 694 N N . GLY A 1 86 ? -2.17 -22.781 -1.696 1 77.12 86 GLY A N 1
ATOM 695 C CA . GLY A 1 86 ? -1.086 -22.5 -0.768 1 77.12 86 GLY A CA 1
ATOM 696 C C . GLY A 1 86 ? -0.455 -21.141 -0.982 1 77.12 86 GLY A C 1
ATOM 697 O O . GLY A 1 86 ? 0.661 -20.891 -0.525 1 77.12 86 GLY A O 1
ATOM 698 N N . PHE A 1 87 ? -0.99 -20.281 -1.897 1 83.44 87 PHE A N 1
ATOM 699 C CA . PHE A 1 87 ? -0.411 -18.953 -2.031 1 83.44 87 PHE A CA 1
ATOM 700 C C . PHE A 1 87 ? -0.302 -18.281 -0.673 1 83.44 87 PHE A C 1
ATOM 702 O O . PHE A 1 87 ? -1.249 -18.297 0.116 1 83.44 87 PHE A O 1
ATOM 709 N N . LYS A 1 88 ? 0.924 -17.844 -0.497 1 88.44 88 LYS A N 1
ATOM 710 C CA . LYS A 1 88 ? 1.183 -17.094 0.731 1 88.44 88 LYS A CA 1
ATOM 711 C C . LYS A 1 88 ? 1.749 -15.711 0.425 1 88.44 88 LYS A C 1
ATOM 713 O O . LYS A 1 88 ? 2.512 -15.547 -0.529 1 88.44 88 LYS A O 1
ATOM 718 N N . MET A 1 89 ? 1.326 -14.797 1.15 1 92.5 89 MET A N 1
ATOM 719 C CA . MET A 1 89 ? 1.865 -13.445 1.014 1 92.5 89 MET A CA 1
ATOM 720 C C . MET A 1 89 ? 2.027 -12.789 2.377 1 92.5 89 MET A C 1
ATOM 722 O O . MET A 1 89 ? 1.346 -13.156 3.336 1 92.5 89 MET A O 1
ATOM 726 N N . SER A 1 90 ? 2.939 -11.945 2.514 1 96.19 90 SER A N 1
ATOM 727 C CA . SER A 1 90 ? 3.184 -11.133 3.697 1 96.19 90 SER A CA 1
ATOM 728 C C . SER A 1 90 ? 3.189 -9.648 3.354 1 96.19 90 SER A C 1
ATOM 730 O O . SER A 1 90 ? 3.623 -9.258 2.268 1 96.19 90 SER A O 1
ATOM 732 N N . SER A 1 91 ? 2.705 -8.836 4.293 1 97.12 91 SER A N 1
ATOM 733 C CA . SER A 1 91 ? 2.674 -7.387 4.098 1 97.12 91 SER A CA 1
ATOM 734 C C . SER A 1 91 ? 3.051 -6.648 5.375 1 97.12 91 SER A C 1
ATOM 736 O O . SER A 1 91 ? 2.695 -7.074 6.477 1 97.12 91 SER A O 1
ATOM 738 N N . LYS A 1 92 ? 3.811 -5.617 5.199 1 97.62 92 LYS A N 1
ATOM 739 C CA . LYS A 1 92 ? 4.176 -4.727 6.297 1 97.62 92 LYS A CA 1
ATOM 740 C C . LYS A 1 92 ? 4.043 -3.264 5.887 1 97.62 92 LYS A C 1
ATOM 742 O O . LYS A 1 92 ? 4.352 -2.9 4.75 1 97.62 92 LYS A O 1
ATOM 747 N N . CYS A 1 93 ? 3.5 -2.512 6.773 1 98.38 93 CYS A N 1
ATOM 748 C CA . CYS A 1 93 ? 3.414 -1.07 6.566 1 98.38 93 CYS A CA 1
ATOM 749 C C . CYS A 1 93 ? 4.02 -0.312 7.742 1 98.38 93 CYS A C 1
ATOM 751 O O . CYS A 1 93 ? 3.793 -0.666 8.898 1 98.38 93 CYS A O 1
ATOM 753 N N . LEU A 1 94 ? 4.789 0.685 7.441 1 98.69 94 LEU A N 1
ATOM 754 C CA . LEU A 1 94 ? 5.363 1.561 8.453 1 98.69 94 LEU A CA 1
ATOM 755 C C . LEU A 1 94 ? 4.852 2.988 8.297 1 98.69 94 LEU A C 1
ATOM 757 O O . LEU A 1 94 ? 4.824 3.518 7.18 1 98.69 94 LEU A O 1
ATOM 761 N N . TRP A 1 95 ? 4.484 3.619 9.398 1 98.25 95 TRP A N 1
ATOM 762 C CA . TRP A 1 95 ? 3.959 4.977 9.469 1 98.25 95 TRP A CA 1
ATOM 763 C C . TRP A 1 95 ? 4.152 5.562 10.859 1 98.25 95 TRP A C 1
ATOM 765 O O . TRP A 1 95 ? 4.629 4.879 11.773 1 98.25 95 TRP A O 1
ATOM 775 N N . ASP A 1 96 ? 3.859 6.777 11.055 1 97.31 96 ASP A N 1
ATOM 776 C CA . ASP A 1 96 ? 3.838 7.379 12.383 1 97.31 96 ASP A CA 1
ATOM 777 C C . ASP A 1 96 ? 2.525 7.07 13.102 1 97.31 96 ASP A C 1
ATOM 779 O O . ASP A 1 96 ? 1.558 7.824 12.992 1 97.31 96 ASP A O 1
ATOM 783 N N . SER A 1 97 ? 2.504 6.09 13.93 1 96.38 97 SER A N 1
ATOM 784 C CA . SER A 1 97 ? 1.282 5.582 14.547 1 96.38 97 SER A CA 1
ATOM 785 C C . SER A 1 97 ? 0.827 6.477 15.695 1 96.38 97 SER A C 1
ATOM 787 O O . SER A 1 97 ? -0.295 6.34 16.188 1 96.38 97 SER A O 1
ATOM 789 N N . ASP A 1 98 ? 1.666 7.41 16.125 1 95.06 98 ASP A N 1
ATOM 790 C CA . ASP A 1 98 ? 1.266 8.352 17.172 1 95.06 98 ASP A CA 1
ATOM 791 C C . ASP A 1 98 ? 0.214 9.328 16.656 1 95.06 98 ASP A C 1
ATOM 793 O O . ASP A 1 98 ? -0.605 9.836 17.422 1 95.06 98 ASP A O 1
ATOM 797 N N . THR A 1 99 ? 0.253 9.602 15.375 1 94.5 99 THR A N 1
ATOM 798 C CA . THR A 1 99 ? -0.587 10.656 14.828 1 94.5 99 THR A CA 1
ATOM 799 C C . THR A 1 99 ? -1.474 10.117 13.703 1 94.5 99 THR A C 1
ATOM 801 O O . THR A 1 99 ? -2.641 10.5 13.594 1 94.5 99 THR A O 1
ATOM 804 N N . ASP A 1 100 ? -0.952 9.188 12.969 1 96.88 100 ASP A N 1
ATOM 805 C CA . ASP A 1 100 ? -1.609 8.719 11.758 1 96.88 100 ASP A CA 1
ATOM 806 C C . ASP A 1 100 ? -2.201 7.328 11.953 1 96.88 100 ASP A C 1
ATOM 808 O O . ASP A 1 100 ? -2.086 6.746 13.039 1 96.88 100 ASP A O 1
ATOM 812 N N . SER A 1 101 ? -2.928 6.875 11.016 1 97.94 101 SER A N 1
ATOM 813 C CA . SER A 1 101 ? -3.592 5.582 11.125 1 97.94 101 SER A CA 1
ATOM 814 C C . SER A 1 101 ? -3.447 4.773 9.844 1 97.94 101 SER A C 1
ATOM 816 O O . SER A 1 101 ? -3.123 5.324 8.789 1 97.94 101 SER A O 1
ATOM 818 N N . TYR A 1 102 ? -3.652 3.516 10.008 1 98.5 102 TYR A N 1
ATOM 819 C CA . TYR A 1 102 ? -3.516 2.57 8.906 1 98.5 102 TYR A CA 1
ATOM 820 C C . TYR A 1 102 ? -4.48 1.401 9.07 1 98.5 102 TYR A C 1
ATOM 822 O O . TYR A 1 102 ? -4.734 0.946 10.188 1 98.5 102 TYR A O 1
ATOM 830 N N . ALA A 1 103 ? -5.02 0.927 7.965 1 98.75 103 ALA A N 1
ATOM 831 C CA . ALA A 1 103 ? -5.824 -0.292 7.934 1 98.75 103 ALA A CA 1
ATOM 832 C C . ALA A 1 103 ? -5.637 -1.037 6.613 1 98.75 103 ALA A C 1
ATOM 834 O O . ALA A 1 103 ? -5.496 -0.417 5.559 1 98.75 103 ALA A O 1
ATOM 835 N N . GLU A 1 104 ? -5.719 -2.34 6.695 1 98.75 104 GLU A N 1
ATOM 836 C CA . GLU A 1 104 ? -5.559 -3.189 5.52 1 98.75 104 GLU A CA 1
ATOM 837 C C . GLU A 1 104 ? -6.422 -4.445 5.625 1 98.75 104 GLU A C 1
ATOM 839 O O . GLU A 1 104 ? -6.672 -4.941 6.723 1 98.75 104 GLU A O 1
ATOM 844 N N . SER A 1 105 ? -6.836 -4.918 4.52 1 98.56 105 SER A N 1
ATOM 845 C CA . SER A 1 105 ? -7.512 -6.207 4.438 1 98.56 105 SER A CA 1
ATOM 846 C C . SER A 1 105 ? -7.102 -6.965 3.18 1 98.56 105 SER A C 1
ATOM 848 O O . SER A 1 105 ? -6.629 -6.363 2.215 1 98.56 105 SER A O 1
ATOM 850 N N . VAL A 1 106 ? -7.23 -8.266 3.316 1 97.75 106 VAL A N 1
ATOM 851 C CA . VAL A 1 106 ? -6.871 -9.156 2.219 1 97.75 106 VAL A CA 1
ATOM 852 C C . VAL A 1 106 ? -8.078 -10.008 1.825 1 97.75 106 VAL A C 1
ATOM 854 O O . VAL A 1 106 ? -8.844 -10.445 2.688 1 97.75 106 VAL A O 1
ATOM 857 N N . PHE A 1 107 ? -8.172 -10.18 0.555 1 97.69 107 PHE A N 1
ATOM 858 C CA . PHE A 1 107 ? -9.164 -11.102 -0.001 1 97.69 107 PHE A CA 1
ATOM 859 C C . PHE A 1 107 ? -8.492 -12.125 -0.909 1 97.69 107 PHE A C 1
ATOM 861 O O . PHE A 1 107 ? -7.512 -11.82 -1.585 1 97.69 107 PHE A O 1
ATOM 868 N N . MET A 1 108 ? -9.078 -13.328 -0.834 1 95.06 108 MET A N 1
ATOM 869 C CA . MET A 1 108 ? -8.562 -14.359 -1.728 1 95.06 108 MET A CA 1
ATOM 870 C C . MET A 1 108 ? -9.664 -15.32 -2.148 1 95.06 108 MET A C 1
ATOM 872 O O . MET A 1 108 ? -10.523 -15.68 -1.339 1 95.06 108 MET A O 1
ATOM 876 N N . ASN A 1 109 ? -9.594 -15.742 -3.35 1 94.12 109 ASN A N 1
ATOM 877 C CA . ASN A 1 109 ? -10.359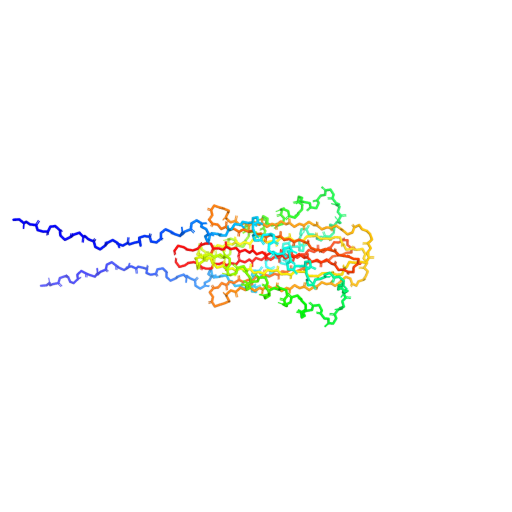 -16.891 -3.836 1 94.12 109 ASN A CA 1
ATOM 878 C C . ASN A 1 109 ? -9.508 -17.797 -4.715 1 94.12 109 ASN A C 1
ATOM 880 O O . ASN A 1 109 ? -8.273 -17.719 -4.684 1 94.12 109 ASN A O 1
ATOM 884 N N . ASP A 1 110 ? -10.055 -18.688 -5.496 1 92.19 110 ASP A N 1
ATOM 885 C CA . ASP A 1 110 ? -9.297 -19.672 -6.258 1 92.19 110 ASP A CA 1
ATOM 886 C C . ASP A 1 110 ? -8.609 -19.016 -7.461 1 92.19 110 ASP A C 1
ATOM 888 O O . ASP A 1 110 ? -7.719 -19.625 -8.07 1 92.19 110 ASP A O 1
ATOM 892 N N . SER A 1 111 ? -8.984 -17.797 -7.738 1 92.88 111 SER A N 1
ATOM 893 C CA . SER A 1 111 ? -8.516 -17.203 -8.992 1 92.88 111 SER A CA 1
ATOM 894 C C . SER A 1 111 ? -7.652 -15.969 -8.734 1 92.88 111 SER A C 1
ATOM 896 O O . SER A 1 111 ? -6.75 -15.664 -9.516 1 92.88 111 SER A O 1
ATOM 898 N N . LEU A 1 112 ? -8 -15.25 -7.676 1 94.88 112 LEU A N 1
ATOM 899 C CA . LEU A 1 112 ? -7.238 -14.023 -7.477 1 94.88 112 LEU A CA 1
ATOM 900 C C . LEU A 1 112 ? -7.059 -13.719 -5.992 1 94.88 112 LEU A C 1
ATOM 902 O O . LEU A 1 112 ? -7.773 -14.273 -5.156 1 94.88 112 LEU A O 1
ATOM 906 N N . PHE A 1 113 ? -6.051 -12.93 -5.652 1 95.81 113 PHE A N 1
ATOM 907 C CA . PHE A 1 113 ? -5.914 -12.297 -4.348 1 95.81 113 PHE A CA 1
ATOM 908 C C . PHE A 1 113 ? -5.965 -10.781 -4.477 1 95.81 113 PHE A C 1
ATOM 910 O O . PHE A 1 113 ? -5.691 -10.227 -5.547 1 95.81 113 PHE A O 1
ATOM 917 N N . CYS A 1 114 ? -6.324 -10.188 -3.4 1 97.94 114 CYS A N 1
ATOM 918 C CA . CYS A 1 114 ? -6.348 -8.727 -3.342 1 97.94 114 CYS A CA 1
ATOM 919 C C . CYS A 1 114 ? -5.895 -8.234 -1.974 1 97.94 114 CYS A C 1
ATOM 921 O O . CYS A 1 114 ? -6.352 -8.734 -0.944 1 97.94 114 CYS A O 1
ATOM 923 N N . VAL A 1 115 ? -4.996 -7.324 -1.986 1 98.38 115 VAL A N 1
ATOM 924 C CA . VAL A 1 115 ? -4.609 -6.578 -0.792 1 98.38 115 VAL A CA 1
ATOM 925 C C . VAL A 1 115 ? -5.02 -5.113 -0.942 1 98.38 115 VAL A C 1
ATOM 927 O O . VAL A 1 115 ? -4.633 -4.453 -1.909 1 98.38 115 VAL A O 1
ATOM 930 N N . ALA A 1 116 ? -5.777 -4.66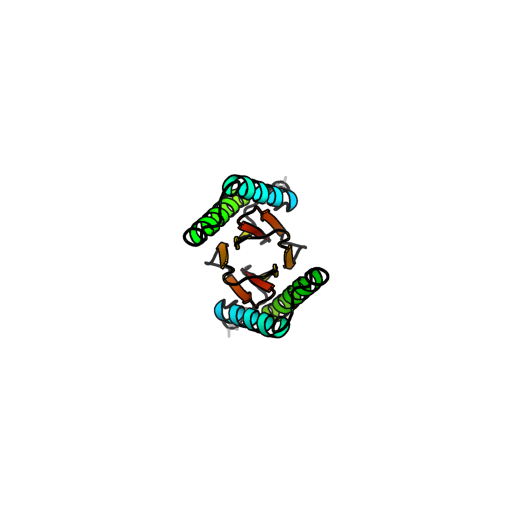 -0.052 1 98.88 116 ALA A N 1
ATOM 931 C CA . ALA A 1 116 ? -6.195 -3.262 -0.037 1 98.88 116 ALA A CA 1
ATOM 932 C C . ALA A 1 116 ? -5.824 -2.592 1.284 1 98.88 116 ALA A C 1
ATOM 934 O O . ALA A 1 116 ? -5.996 -3.18 2.354 1 98.88 116 ALA A O 1
ATOM 935 N N . ALA A 1 117 ? -5.328 -1.434 1.154 1 98.88 117 ALA A N 1
ATOM 936 C CA . ALA A 1 117 ? -4.867 -0.704 2.334 1 98.88 117 ALA A CA 1
ATOM 937 C C . ALA A 1 117 ? -5.285 0.763 2.266 1 98.88 117 ALA A C 1
ATOM 939 O O . ALA A 1 117 ? -5.406 1.33 1.178 1 98.88 117 ALA A O 1
ATOM 940 N N . VAL A 1 118 ? -5.504 1.344 3.439 1 98.88 118 VAL A N 1
ATOM 941 C CA . VAL A 1 118 ? -5.777 2.771 3.574 1 98.88 118 VAL A CA 1
ATOM 942 C C . VAL A 1 118 ? -4.832 3.383 4.605 1 98.88 118 VAL A C 1
ATOM 944 O O . VAL A 1 118 ? -4.699 2.869 5.719 1 98.88 118 VAL A O 1
ATOM 947 N N . PHE A 1 119 ? -4.234 4.414 4.176 1 98.75 119 PHE A N 1
ATOM 948 C CA . PHE A 1 119 ? -3.443 5.258 5.062 1 98.75 119 PHE A CA 1
ATOM 949 C C . PHE A 1 119 ? -4.156 6.578 5.328 1 98.75 119 PHE A C 1
ATOM 951 O O . PHE A 1 119 ? -4.562 7.273 4.395 1 98.75 119 PHE A O 1
ATOM 958 N N . GLY A 1 120 ? -4.355 6.91 6.594 1 98.19 120 GLY A N 1
ATOM 959 C CA . GLY A 1 120 ? -4.898 8.195 7.008 1 98.19 120 GLY A CA 1
ATOM 960 C C . GLY A 1 120 ? -3.887 9.062 7.73 1 98.19 120 GLY A C 1
ATOM 961 O O . GLY A 1 120 ? -3.479 8.75 8.852 1 98.19 120 GLY A O 1
ATOM 962 N N . CYS A 1 121 ? -3.58 10.172 7.168 1 97.12 121 CYS A N 1
ATOM 963 C CA . CYS A 1 121 ? -2.637 11.125 7.742 1 97.12 121 CYS A CA 1
ATOM 964 C C . CYS A 1 121 ? -3.369 12.281 8.406 1 97.12 121 CYS A C 1
ATOM 966 O O . CYS A 1 121 ? -4.027 13.078 7.738 1 97.12 121 CYS A O 1
ATOM 968 N N . TYR A 1 122 ? -3.148 12.336 9.695 1 94.56 122 TYR A N 1
ATOM 969 C CA . TYR A 1 122 ? -3.807 13.414 10.422 1 94.56 122 TYR A CA 1
ATOM 970 C C . TYR A 1 122 ? -3.025 14.719 10.297 1 94.56 122 TYR A C 1
ATOM 972 O O . TYR A 1 122 ? -1.813 14.742 10.523 1 94.56 122 TYR A O 1
ATOM 980 N N . TYR A 1 123 ? -3.703 15.805 9.93 1 89.06 123 TYR A N 1
ATOM 981 C CA . TYR A 1 123 ? -3.035 17.094 9.828 1 89.06 123 TYR A CA 1
ATOM 982 C C . TYR A 1 123 ? -3.699 18.125 10.734 1 89.06 123 TYR A C 1
ATOM 984 O O . TYR A 1 123 ? -4.918 18.125 10.906 1 89.06 123 TYR A O 1
ATOM 992 N N . TYR A 1 124 ? -2.879 18.844 11.469 1 79 124 TYR A N 1
ATOM 993 C CA . TYR A 1 124 ? -3.348 19.844 12.43 1 79 124 TYR A CA 1
ATOM 994 C C . TYR A 1 124 ? -3.809 21.109 11.719 1 79 124 TYR A C 1
ATOM 996 O O . TYR A 1 124 ? -3.268 21.469 10.672 1 79 124 TYR A O 1
ATOM 1004 N N . HIS B 1 1 ? 15.266 61.969 11.32 1 31.95 1 HIS B N 1
ATOM 1005 C CA . HIS B 1 1 ? 15.805 60.812 10.578 1 31.95 1 HIS B CA 1
ATOM 1006 C C . HIS B 1 1 ? 15.305 59.5 11.156 1 31.95 1 HIS B C 1
ATOM 1008 O O . HIS B 1 1 ? 15.68 59.125 12.273 1 31.95 1 HIS B O 1
ATOM 1014 N N . PHE B 1 2 ? 13.992 59.125 11.039 1 32.5 2 PHE B N 1
ATOM 1015 C CA . PHE B 1 2 ? 13.148 58.062 11.531 1 32.5 2 PHE B CA 1
ATOM 1016 C C . PHE B 1 2 ? 13.633 56.719 11 1 32.5 2 PHE B C 1
ATOM 1018 O O . PHE B 1 2 ? 13.703 56.5 9.781 1 32.5 2 PHE B O 1
ATOM 1025 N N . HIS B 1 3 ? 14.641 55.969 11.688 1 35.28 3 HIS B N 1
ATOM 1026 C CA . HIS B 1 3 ? 15.141 54.625 11.367 1 35.28 3 HIS B CA 1
ATOM 1027 C C . HIS B 1 3 ? 14 53.625 11.289 1 35.28 3 HIS B C 1
ATOM 1029 O O . HIS B 1 3 ? 13.297 53.406 12.281 1 35.28 3 HIS B O 1
ATOM 1035 N N . ILE B 1 4 ? 13.289 53.531 10.18 1 33.78 4 ILE B N 1
ATOM 1036 C CA . ILE B 1 4 ? 12.281 52.5 9.906 1 33.78 4 ILE B CA 1
ATOM 1037 C C . ILE B 1 4 ? 12.828 51.125 10.273 1 33.78 4 ILE B C 1
ATOM 1039 O O . ILE B 1 4 ? 13.922 50.75 9.836 1 33.78 4 ILE B O 1
ATOM 1043 N N . MET B 1 5 ? 12.633 50.562 11.484 1 34 5 MET B N 1
ATOM 1044 C CA . MET B 1 5 ? 12.938 49.219 11.922 1 34 5 MET B CA 1
ATOM 1045 C C . MET B 1 5 ? 12.469 48.188 10.883 1 34 5 MET B C 1
ATOM 1047 O O . MET B 1 5 ? 11.344 48.281 10.398 1 34 5 MET B O 1
ATOM 1051 N N . HIS B 1 6 ? 13.297 47.844 9.914 1 38.78 6 HIS B N 1
ATOM 1052 C CA . HIS B 1 6 ? 13.078 46.75 8.984 1 38.78 6 HIS B CA 1
ATOM 1053 C C . HIS B 1 6 ? 12.648 45.5 9.719 1 38.78 6 HIS B C 1
ATOM 1055 O O . HIS B 1 6 ? 13.18 45.188 10.789 1 38.78 6 HIS B O 1
ATOM 1061 N N . GLY B 1 7 ? 11.367 45.219 9.773 1 37.16 7 GLY B N 1
ATOM 1062 C CA . GLY B 1 7 ? 10.797 44 10.344 1 37.16 7 GLY B CA 1
ATOM 1063 C C . GLY B 1 7 ? 11.625 42.781 10.078 1 37.16 7 GLY B C 1
ATOM 1064 O O . GLY B 1 7 ? 12.484 42.781 9.195 1 37.16 7 GLY B O 1
ATOM 1065 N N . PRO B 1 8 ? 11.891 41.969 11.133 1 38.75 8 PRO B N 1
ATOM 1066 C CA . PRO B 1 8 ? 12.695 40.75 11 1 38.75 8 PRO B CA 1
ATOM 1067 C C . PRO B 1 8 ? 12.367 39.969 9.734 1 38.75 8 PRO B C 1
ATOM 1069 O O . PRO B 1 8 ? 11.25 40.062 9.211 1 38.75 8 PRO B O 1
ATOM 1072 N N . ASN B 1 9 ? 13.281 39.844 8.703 1 36.41 9 ASN B N 1
ATOM 1073 C CA . ASN B 1 9 ? 13.312 38.938 7.574 1 36.41 9 ASN B CA 1
ATOM 1074 C C . ASN B 1 9 ? 12.758 37.562 7.957 1 36.41 9 ASN B C 1
ATOM 1076 O O . ASN B 1 9 ? 13.414 36.812 8.672 1 36.41 9 ASN B O 1
ATOM 1080 N N . THR B 1 10 ? 11.586 37.438 8.469 1 38.84 10 THR B N 1
ATOM 1081 C CA . THR B 1 10 ? 11.07 36.062 8.57 1 38.84 10 THR B CA 1
ATOM 1082 C C . THR B 1 10 ? 11.469 35.25 7.352 1 38.84 10 THR B C 1
ATOM 1084 O O . THR B 1 10 ? 11.086 35.594 6.227 1 38.84 10 THR B O 1
ATOM 1087 N N . TYR B 1 11 ? 12.75 34.906 7.191 1 37 11 TYR B N 1
ATOM 1088 C CA . TYR B 1 11 ? 13.203 33.938 6.188 1 37 11 TYR B CA 1
ATOM 1089 C C . TYR B 1 11 ? 12.117 32.938 5.871 1 37 11 TYR B C 1
ATOM 1091 O O . TYR B 1 11 ? 11.617 32.25 6.77 1 37 11 TYR B O 1
ATOM 1099 N N . LEU B 1 12 ? 11.125 33.219 5.238 1 41.94 12 LEU B N 1
ATOM 1100 C CA . LEU B 1 12 ? 10.266 32.188 4.637 1 41.94 12 LEU B CA 1
ATOM 1101 C C . LEU B 1 12 ? 11.086 31.031 4.09 1 41.94 12 LEU B C 1
ATOM 1103 O O . LEU B 1 12 ? 11.883 31.219 3.168 1 41.94 12 LEU B O 1
ATOM 1107 N N . ILE B 1 13 ? 11.727 30.359 4.867 1 43.34 13 ILE B N 1
ATOM 1108 C CA . ILE B 1 13 ? 12.375 29.141 4.383 1 43.34 13 ILE B CA 1
ATOM 1109 C C . ILE B 1 13 ? 11.492 28.469 3.342 1 43.34 13 ILE B C 1
ATOM 1111 O O . ILE B 1 13 ? 10.422 27.953 3.67 1 43.34 13 ILE B O 1
ATOM 1115 N N . ARG B 1 14 ? 11.336 28.984 2.164 1 46.25 14 ARG B N 1
ATOM 1116 C CA . ARG B 1 14 ? 10.719 28.266 1.049 1 46.25 14 ARG B CA 1
ATOM 1117 C C . ARG B 1 14 ? 11.234 26.828 0.962 1 46.25 14 ARG B C 1
ATOM 1119 O O . ARG B 1 14 ? 12.438 26.594 1.07 1 46.25 14 ARG B O 1
ATOM 1126 N N . PRO B 1 15 ? 10.5 25.828 1.345 1 48.06 15 PRO B N 1
ATOM 1127 C CA . PRO B 1 15 ? 11.062 24.484 1.121 1 48.06 15 PRO B CA 1
ATOM 1128 C C . PRO B 1 15 ? 11.953 24.422 -0.115 1 48.06 15 PRO B C 1
ATOM 1130 O O . PRO B 1 15 ? 11.633 25.016 -1.147 1 48.06 15 PRO B O 1
ATOM 1133 N N . ASN B 1 16 ? 13.227 24.484 -0.003 1 53.16 16 ASN B N 1
ATOM 1134 C CA . ASN B 1 16 ? 14.102 24.219 -1.137 1 53.16 16 ASN B CA 1
ATOM 1135 C C . ASN B 1 16 ? 13.555 23.109 -2.021 1 53.16 16 ASN B C 1
ATOM 1137 O O . ASN B 1 16 ? 13.086 22.078 -1.519 1 53.16 16 ASN B O 1
ATOM 1141 N N . TYR B 1 17 ? 13.047 23.469 -3.258 1 57.5 17 TYR B N 1
ATOM 1142 C CA . TYR B 1 17 ? 12.562 22.578 -4.297 1 57.5 17 TYR B CA 1
ATOM 1143 C C . TYR B 1 17 ? 13.305 21.234 -4.254 1 57.5 17 TYR B C 1
ATOM 1145 O O . TYR B 1 17 ? 12.742 20.203 -4.613 1 57.5 17 TYR B O 1
ATOM 1153 N N . GLN B 1 18 ? 14.562 21.25 -3.836 1 57.25 18 GLN B N 1
ATOM 1154 C CA . GLN B 1 18 ? 15.391 20.062 -3.922 1 57.25 18 GLN B CA 1
ATOM 1155 C C . GLN B 1 18 ? 14.914 18.984 -2.939 1 57.25 18 GLN B C 1
ATOM 1157 O O . GLN B 1 18 ? 15.117 17.797 -3.164 1 57.25 18 GLN B O 1
ATOM 1162 N N . ASP B 1 19 ? 14.156 19.391 -1.897 1 68.38 19 ASP B N 1
ATOM 1163 C CA . ASP B 1 19 ? 13.852 18.391 -0.871 1 68.38 19 ASP B CA 1
ATOM 1164 C C . ASP B 1 19 ? 12.383 18 -0.912 1 68.38 19 ASP B C 1
ATOM 1166 O O . ASP B 1 19 ? 11.844 17.484 0.073 1 68.38 19 ASP B O 1
ATOM 1170 N N . LYS B 1 20 ? 11.922 18.219 -2.074 1 88.94 20 LYS B N 1
ATOM 1171 C CA . LYS B 1 20 ? 10.539 17.781 -2.26 1 88.94 20 LYS B CA 1
ATOM 1172 C C . LYS B 1 20 ? 10.469 16.312 -2.639 1 88.94 20 LYS B C 1
ATOM 1174 O O . LYS B 1 20 ? 11.406 15.766 -3.219 1 88.94 20 LYS B O 1
ATOM 1179 N N . PHE B 1 21 ? 9.484 15.648 -2.27 1 96.88 21 PHE B N 1
ATOM 1180 C CA . PHE B 1 21 ? 9.219 14.281 -2.709 1 96.88 21 PHE B CA 1
ATOM 1181 C C . PHE B 1 21 ? 9.047 14.227 -4.223 1 96.88 21 PHE B C 1
ATOM 1183 O O . PHE B 1 21 ? 8.023 14.664 -4.758 1 96.88 21 PHE B O 1
ATOM 1190 N N . LYS B 1 22 ? 10.078 13.805 -4.887 1 96.5 22 LYS B N 1
ATOM 1191 C CA . LYS B 1 22 ? 10.023 13.578 -6.328 1 96.5 22 LYS B CA 1
ATOM 1192 C C . LYS B 1 22 ? 9.711 12.125 -6.652 1 96.5 22 LYS B C 1
ATOM 1194 O O . LYS B 1 22 ? 10.555 11.242 -6.473 1 96.5 22 LYS B O 1
ATOM 1199 N N . PRO B 1 23 ? 8.594 11.844 -7.203 1 98 23 PRO B N 1
ATOM 1200 C CA . PRO B 1 23 ? 8.141 10.461 -7.371 1 98 23 PRO B CA 1
ATOM 1201 C C . PRO B 1 23 ? 9.133 9.609 -8.164 1 98 23 PRO B C 1
ATOM 1203 O O . PRO B 1 23 ? 9.414 8.477 -7.777 1 98 23 PRO B O 1
ATOM 1206 N N . ALA B 1 24 ? 9.648 10.133 -9.242 1 97.56 24 ALA B N 1
ATOM 1207 C CA . ALA B 1 24 ? 10.57 9.367 -10.078 1 97.56 24 ALA B CA 1
ATOM 1208 C C . ALA B 1 24 ? 11.836 9.008 -9.312 1 97.56 24 ALA B C 1
ATOM 1210 O O . ALA B 1 24 ? 12.336 7.887 -9.414 1 97.56 24 ALA B O 1
ATOM 1211 N N . THR B 1 25 ? 12.367 9.914 -8.562 1 97.69 25 THR B N 1
ATOM 1212 C CA . THR B 1 25 ? 13.57 9.672 -7.766 1 97.69 25 THR B CA 1
ATOM 1213 C C . THR B 1 25 ? 13.305 8.633 -6.68 1 97.69 25 THR B C 1
ATOM 1215 O O . THR B 1 25 ? 14.094 7.707 -6.488 1 97.69 25 THR B O 1
ATOM 1218 N N . VAL B 1 26 ? 12.195 8.797 -5.988 1 98.5 26 VAL B N 1
ATOM 1219 C CA . VAL B 1 26 ? 11.844 7.867 -4.918 1 98.5 26 VAL B CA 1
ATOM 1220 C C . VAL B 1 26 ? 11.57 6.484 -5.508 1 98.5 26 VAL B C 1
ATOM 1222 O O . VAL B 1 26 ? 11.977 5.469 -4.93 1 98.5 26 VAL B O 1
ATOM 1225 N N . LYS B 1 27 ? 10.945 6.449 -6.633 1 98.75 27 LYS B N 1
ATOM 1226 C CA . LYS B 1 27 ? 10.727 5.176 -7.312 1 98.75 27 LYS B CA 1
ATOM 1227 C C . LYS B 1 27 ? 12.047 4.484 -7.625 1 98.75 27 LYS B C 1
ATOM 1229 O O . LYS B 1 27 ? 12.18 3.273 -7.438 1 98.75 27 LYS B O 1
ATOM 1234 N N . GLY B 1 28 ? 12.922 5.223 -8.141 1 98.81 28 GLY B N 1
ATOM 1235 C CA . GLY B 1 28 ? 14.242 4.672 -8.398 1 98.81 28 GLY B CA 1
ATOM 1236 C C . GLY B 1 28 ? 14.922 4.133 -7.152 1 98.81 28 GLY B C 1
ATOM 1237 O O . GLY B 1 28 ? 15.547 3.074 -7.191 1 98.81 28 GLY B O 1
ATOM 1238 N N . CYS B 1 29 ? 14.805 4.867 -6.074 1 98.75 29 CYS B N 1
ATOM 1239 C CA . CYS B 1 29 ? 15.352 4.441 -4.793 1 98.75 29 CYS B CA 1
ATOM 1240 C C . CYS B 1 29 ? 14.75 3.111 -4.355 1 98.75 29 CYS B C 1
ATOM 1242 O O . CYS B 1 29 ? 15.477 2.195 -3.965 1 98.75 29 CYS B O 1
ATOM 1244 N N . ILE B 1 30 ? 13.414 2.951 -4.426 1 98.94 30 ILE B N 1
ATOM 1245 C CA . ILE B 1 30 ? 12.719 1.717 -4.066 1 98.94 30 ILE B CA 1
ATOM 1246 C C . ILE B 1 30 ? 13.227 0.571 -4.941 1 98.94 30 ILE B C 1
ATOM 1248 O O . ILE B 1 30 ? 13.57 -0.5 -4.438 1 98.94 30 ILE B O 1
ATOM 1252 N N . ARG B 1 31 ? 13.312 0.873 -6.164 1 98.81 31 ARG B N 1
ATOM 1253 C CA . ARG B 1 31 ? 13.742 -0.135 -7.129 1 98.81 31 ARG B CA 1
ATOM 1254 C C . ARG B 1 31 ? 15.125 -0.667 -6.789 1 98.81 31 ARG B C 1
ATOM 1256 O O . ARG B 1 31 ? 15.359 -1.877 -6.824 1 98.81 31 ARG B O 1
ATOM 1263 N N . GLU B 1 32 ? 15.984 0.197 -6.52 1 98.81 32 GLU B N 1
ATOM 1264 C CA . GLU B 1 32 ? 17.359 -0.187 -6.211 1 98.81 32 GLU B CA 1
ATOM 1265 C C . GLU B 1 32 ? 17.422 -1.026 -4.938 1 98.81 32 GLU B C 1
ATOM 1267 O O . GLU B 1 32 ? 18.141 -2.025 -4.879 1 98.81 32 GLU B O 1
ATOM 1272 N N . ILE B 1 33 ? 16.703 -0.659 -3.951 1 98.94 33 ILE B N 1
ATOM 1273 C CA . ILE B 1 33 ? 16.703 -1.394 -2.691 1 98.94 33 ILE B CA 1
ATOM 1274 C C . ILE B 1 33 ? 16.141 -2.797 -2.916 1 98.94 33 ILE B C 1
ATOM 1276 O O . ILE B 1 33 ? 16.703 -3.781 -2.434 1 98.94 33 ILE B O 1
ATOM 1280 N N . LEU B 1 34 ? 15.039 -2.902 -3.646 1 98.88 34 LEU B N 1
ATOM 1281 C CA . LEU B 1 34 ? 14.445 -4.207 -3.922 1 98.88 34 LEU B CA 1
ATOM 1282 C C . LEU B 1 34 ? 15.414 -5.086 -4.707 1 98.88 34 LEU B C 1
ATOM 1284 O O . LEU B 1 34 ? 15.602 -6.262 -4.379 1 98.88 34 LEU B O 1
ATOM 1288 N N . LYS B 1 35 ? 15.992 -4.531 -5.723 1 98.69 35 LYS B N 1
ATOM 1289 C CA . LYS B 1 35 ? 16.938 -5.289 -6.531 1 98.69 35 LYS B CA 1
ATOM 1290 C C . LYS B 1 35 ? 18.109 -5.785 -5.684 1 98.69 35 LYS B C 1
ATOM 1292 O O . LYS B 1 35 ? 18.484 -6.961 -5.75 1 98.69 35 LYS B O 1
ATOM 1297 N N . GLU B 1 36 ? 18.656 -4.914 -4.887 1 98.62 36 GLU B N 1
ATOM 1298 C CA . GLU B 1 36 ? 19.828 -5.242 -4.07 1 98.62 36 GLU B CA 1
ATOM 1299 C C . GLU B 1 36 ? 19.484 -6.301 -3.025 1 98.62 36 GLU B C 1
ATOM 1301 O O . GLU B 1 36 ? 20.281 -7.211 -2.777 1 98.62 36 GLU B O 1
ATOM 1306 N N . GLN B 1 37 ? 18.328 -6.242 -2.445 1 98.5 37 GLN B N 1
ATOM 1307 C CA . GLN B 1 37 ? 18.047 -7.062 -1.274 1 98.5 37 GLN B CA 1
ATOM 1308 C C . GLN B 1 37 ? 17.281 -8.328 -1.662 1 98.5 37 GLN B C 1
ATOM 1310 O O . GLN B 1 37 ? 17.203 -9.273 -0.877 1 98.5 37 GLN B O 1
ATOM 1315 N N . LEU B 1 38 ? 16.766 -8.375 -2.902 1 98.38 38 LEU B N 1
ATOM 1316 C CA . LEU B 1 38 ? 15.93 -9.523 -3.229 1 98.38 38 LEU B CA 1
ATOM 1317 C C . LEU B 1 38 ? 16.547 -10.336 -4.367 1 98.38 38 LEU B C 1
ATOM 1319 O O . LEU B 1 38 ? 16.078 -11.438 -4.664 1 98.38 38 LEU B O 1
ATOM 1323 N N . SER B 1 3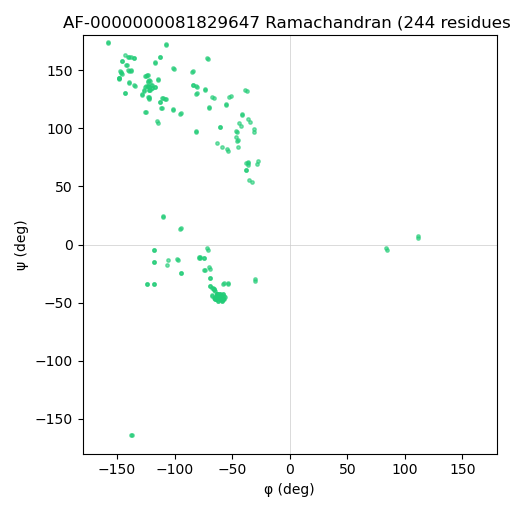9 ? 17.5 -9.742 -5.035 1 97.56 39 SER B N 1
ATOM 1324 C CA . SER B 1 39 ? 18.141 -10.516 -6.094 1 97.56 39 SER B CA 1
ATOM 1325 C C . SER B 1 39 ? 18.688 -11.836 -5.555 1 97.56 39 SER B C 1
ATOM 1327 O O . SER B 1 39 ? 19.469 -11.844 -4.602 1 97.56 39 SER B O 1
ATOM 1329 N N . GLY B 1 40 ? 18.234 -12.922 -6.078 1 95.5 40 GLY B N 1
ATOM 1330 C CA . GLY B 1 40 ? 18.703 -14.242 -5.695 1 95.5 40 GLY B CA 1
ATOM 1331 C C . GLY B 1 40 ? 18.031 -14.789 -4.457 1 95.5 40 GLY B C 1
ATOM 1332 O O . GLY B 1 40 ? 18.359 -15.883 -3.992 1 95.5 40 GLY B O 1
ATOM 1333 N N . VAL B 1 41 ? 17.188 -14.031 -3.857 1 97.19 41 VAL B N 1
ATOM 1334 C CA . VAL B 1 41 ? 16.484 -14.469 -2.662 1 97.19 41 VAL B CA 1
ATOM 1335 C C . VAL B 1 41 ? 15.289 -15.336 -3.059 1 97.19 41 VAL B C 1
ATOM 1337 O O . VAL B 1 41 ? 14.578 -15.023 -4.02 1 97.19 41 VAL B O 1
ATOM 1340 N N . GLN B 1 42 ? 15.125 -16.422 -2.328 1 96.25 42 GLN B N 1
ATOM 1341 C CA . GLN B 1 42 ? 13.969 -17.281 -2.545 1 96.25 42 GLN B CA 1
ATOM 1342 C C . GLN B 1 42 ? 12.898 -17.047 -1.485 1 96.25 42 GLN B C 1
ATOM 1344 O O . GLN B 1 42 ? 13.211 -16.719 -0.343 1 96.25 42 GLN B O 1
ATOM 1349 N N . TYR B 1 43 ? 11.703 -17.312 -1.932 1 95.75 43 TYR B N 1
ATOM 1350 C CA . TYR B 1 43 ? 10.609 -17.25 -0.971 1 95.75 43 TYR B CA 1
ATOM 1351 C C . TYR B 1 43 ? 10.688 -18.391 0.023 1 95.75 43 TYR B C 1
ATOM 1353 O O . TYR B 1 43 ? 10.594 -19.562 -0.363 1 95.75 43 TYR B O 1
ATOM 1361 N N . VAL B 1 44 ? 10.836 -18.016 1.176 1 96.06 44 VAL B N 1
ATOM 1362 C CA . VAL B 1 44 ? 10.773 -18.953 2.285 1 96.06 44 VAL B CA 1
ATOM 1363 C C . VAL B 1 44 ? 9.742 -18.484 3.305 1 96.06 44 VAL B C 1
ATOM 1365 O O . VAL B 1 44 ? 9.953 -17.5 4.012 1 96.06 44 VAL B O 1
ATOM 1368 N N . PRO B 1 45 ? 8.68 -19.234 3.469 1 93.19 45 PRO B N 1
ATOM 1369 C CA . PRO B 1 45 ? 7.562 -18.797 4.305 1 93.19 45 PRO B CA 1
ATOM 1370 C C . PRO B 1 45 ? 8 -18.391 5.711 1 93.19 45 PRO B C 1
ATOM 1372 O O . PRO B 1 45 ? 7.477 -17.422 6.266 1 93.19 45 PRO B O 1
ATOM 1375 N N . ASP B 1 46 ? 8.93 -18.969 6.254 1 94.69 46 ASP B N 1
ATOM 1376 C CA . ASP B 1 46 ? 9.328 -18.719 7.637 1 94.69 46 ASP B CA 1
ATOM 1377 C C . ASP B 1 46 ? 10.141 -17.438 7.746 1 94.69 46 ASP B C 1
ATOM 1379 O O . ASP B 1 46 ? 10.352 -16.922 8.844 1 94.69 46 ASP B O 1
ATOM 1383 N N . ASN B 1 47 ? 10.555 -16.875 6.617 1 95.69 47 ASN B N 1
ATOM 1384 C CA . ASN B 1 47 ? 11.43 -15.703 6.668 1 95.69 47 ASN B CA 1
ATOM 1385 C C . ASN B 1 47 ? 10.773 -14.484 6.039 1 95.69 47 ASN B C 1
ATOM 1387 O O . ASN B 1 47 ? 11.328 -13.383 6.078 1 95.69 47 ASN B O 1
ATOM 1391 N N . VAL B 1 48 ? 9.703 -14.656 5.527 1 97.12 48 VAL B N 1
ATOM 1392 C CA . VAL B 1 48 ? 9.102 -13.625 4.684 1 97.12 48 VAL B CA 1
ATOM 1393 C C . VAL B 1 48 ? 8.688 -12.43 5.539 1 97.12 48 VAL B C 1
ATOM 1395 O O . VAL B 1 48 ? 8.797 -11.281 5.105 1 97.12 48 VAL B O 1
ATOM 1398 N N . GLN B 1 49 ? 8.242 -12.734 6.73 1 96.88 49 GLN B N 1
ATOM 1399 C CA . GLN B 1 49 ? 7.848 -11.641 7.609 1 96.88 49 GLN B CA 1
ATOM 1400 C C . GLN B 1 49 ? 9.031 -10.727 7.926 1 96.88 49 GLN B C 1
ATOM 1402 O O . GLN B 1 49 ? 8.914 -9.5 7.848 1 96.88 49 GLN B O 1
ATOM 1407 N N . GLU B 1 50 ? 10.07 -11.289 8.281 1 97.75 50 GLU B N 1
ATOM 1408 C CA . GLU B 1 50 ? 11.273 -10.523 8.594 1 97.75 50 GLU B CA 1
ATOM 1409 C C . GLU B 1 50 ? 11.789 -9.789 7.359 1 97.75 50 GLU B C 1
ATOM 1411 O O . GLU B 1 50 ? 12.195 -8.625 7.449 1 97.75 50 GLU B O 1
ATOM 1416 N N . LEU B 1 51 ? 11.812 -10.484 6.238 1 98.19 51 LEU B N 1
ATOM 1417 C CA . LEU B 1 51 ? 12.242 -9.883 4.98 1 98.19 51 LEU B CA 1
ATOM 1418 C C . LEU B 1 51 ? 11.391 -8.664 4.641 1 98.19 51 LEU B C 1
ATOM 1420 O O . LEU B 1 51 ? 11.922 -7.609 4.277 1 98.19 51 LEU B O 1
ATOM 1424 N N . THR B 1 52 ? 10.102 -8.805 4.75 1 98.69 52 THR B N 1
ATOM 1425 C CA . THR B 1 52 ? 9.164 -7.727 4.469 1 98.69 52 THR B CA 1
ATOM 1426 C C . THR B 1 52 ? 9.422 -6.535 5.391 1 98.69 52 THR B C 1
ATOM 1428 O O . THR B 1 52 ? 9.43 -5.387 4.941 1 98.69 52 THR B O 1
ATOM 1431 N N . ARG B 1 53 ? 9.641 -6.801 6.609 1 98.44 53 ARG B N 1
ATOM 1432 C CA . ARG B 1 53 ? 9.906 -5.758 7.594 1 98.44 53 ARG B CA 1
ATOM 1433 C C . ARG B 1 53 ? 11.211 -5.035 7.285 1 98.44 53 ARG B C 1
ATOM 1435 O O . ARG B 1 53 ? 11.266 -3.805 7.316 1 98.44 53 ARG B O 1
ATOM 1442 N N . SER B 1 54 ? 12.203 -5.785 7.023 1 98.69 54 SER B N 1
ATOM 1443 C CA . SER B 1 54 ? 13.516 -5.207 6.742 1 98.69 54 SER B CA 1
ATOM 1444 C C . SER B 1 54 ? 13.469 -4.305 5.512 1 98.69 54 SER B C 1
ATOM 1446 O O . SER B 1 54 ? 14.055 -3.223 5.508 1 98.69 54 SER B O 1
ATOM 1448 N N . LEU B 1 55 ? 12.805 -4.734 4.516 1 98.94 55 LEU B N 1
ATOM 1449 C CA . LEU B 1 55 ? 12.656 -3.926 3.311 1 98.94 55 LEU B CA 1
ATOM 1450 C C . LEU B 1 55 ? 11.914 -2.629 3.617 1 98.94 55 LEU B C 1
ATOM 1452 O O . LEU B 1 55 ? 12.32 -1.555 3.17 1 98.94 55 LEU B O 1
ATOM 1456 N N . ALA B 1 56 ? 10.852 -2.709 4.352 1 98.88 56 ALA B N 1
ATOM 1457 C CA . ALA B 1 56 ? 10.07 -1.521 4.695 1 98.88 56 ALA B CA 1
ATOM 1458 C C . ALA B 1 56 ? 10.922 -0.518 5.473 1 98.88 56 ALA B C 1
ATOM 1460 O O . ALA B 1 56 ? 10.875 0.685 5.199 1 98.88 56 ALA B O 1
ATOM 1461 N N . GLU B 1 57 ? 11.68 -0.98 6.375 1 98.88 57 GLU B N 1
ATOM 1462 C CA . GLU B 1 57 ? 12.562 -0.13 7.172 1 98.88 57 GLU B CA 1
ATOM 1463 C C . GLU B 1 57 ? 13.633 0.526 6.305 1 98.88 57 GLU B C 1
ATOM 1465 O O . GLU B 1 57 ? 13.883 1.728 6.422 1 98.88 57 GLU B O 1
ATOM 1470 N N . SER B 1 58 ? 14.258 -0.275 5.473 1 98.88 58 SER B N 1
ATOM 1471 C CA . SER B 1 58 ? 15.289 0.25 4.586 1 98.88 58 SER B CA 1
ATOM 1472 C C . SER B 1 58 ? 14.734 1.352 3.688 1 98.88 58 SER B C 1
ATOM 1474 O O . SER B 1 58 ? 15.367 2.4 3.527 1 98.88 58 SER B O 1
ATOM 1476 N N . ILE B 1 59 ? 13.594 1.096 3.113 1 98.94 59 ILE B N 1
ATOM 1477 C CA . ILE B 1 59 ? 12.984 2.055 2.201 1 98.94 59 ILE B CA 1
ATOM 1478 C C . ILE B 1 59 ? 12.602 3.322 2.967 1 98.94 59 ILE B C 1
ATOM 1480 O O . ILE B 1 59 ? 12.891 4.434 2.518 1 98.94 59 ILE B O 1
ATOM 1484 N N . LYS B 1 60 ? 12 3.168 4.098 1 98.81 60 LYS B N 1
ATOM 1485 C CA . LYS B 1 60 ? 11.602 4.328 4.891 1 98.81 60 LYS B CA 1
ATOM 1486 C C . LYS B 1 60 ? 12.805 5.184 5.254 1 98.81 60 LYS B C 1
ATOM 1488 O O . LYS B 1 60 ? 12.781 6.41 5.105 1 98.81 60 LYS B O 1
ATOM 1493 N N . ASN B 1 61 ? 13.812 4.504 5.746 1 98.56 61 ASN B N 1
ATOM 1494 C CA . ASN B 1 61 ? 15.016 5.223 6.176 1 98.56 61 ASN B CA 1
ATOM 1495 C C . ASN B 1 61 ? 15.656 5.98 5.016 1 98.56 61 ASN B C 1
ATOM 1497 O O . ASN B 1 61 ? 16.016 7.148 5.164 1 98.56 61 ASN B O 1
ATOM 1501 N N . LYS B 1 62 ? 15.773 5.324 3.902 1 98.56 62 LYS B N 1
ATOM 1502 C CA . LYS B 1 62 ? 16.422 5.961 2.756 1 98.56 62 LYS B CA 1
ATOM 1503 C C . LYS B 1 62 ? 15.578 7.121 2.229 1 98.56 62 LYS B C 1
ATOM 1505 O O . LYS B 1 62 ? 16.109 8.195 1.935 1 98.56 62 LYS B O 1
ATOM 1510 N N . VAL B 1 63 ? 14.258 6.961 2.104 1 98.38 63 VAL B N 1
ATOM 1511 C CA . VAL B 1 63 ? 13.391 8 1.565 1 98.38 63 VAL B CA 1
ATOM 1512 C C . VAL B 1 63 ? 13.344 9.188 2.527 1 98.38 63 VAL B C 1
ATOM 1514 O O . VAL B 1 63 ? 13.289 10.344 2.098 1 98.38 63 VAL B O 1
ATOM 1517 N N . LYS B 1 64 ? 13.344 8.906 3.77 1 97.06 64 LYS B N 1
ATOM 1518 C CA . LYS B 1 64 ? 13.359 9.969 4.77 1 97.06 64 LYS B CA 1
ATOM 1519 C C . LYS B 1 64 ? 14.562 10.891 4.578 1 97.06 64 LYS B C 1
ATOM 1521 O O . LYS B 1 64 ? 14.477 12.094 4.816 1 97.06 64 LYS B O 1
ATOM 1526 N N . GLU B 1 65 ? 15.602 10.336 4.148 1 95.81 65 GLU B N 1
ATOM 1527 C CA . GLU B 1 65 ? 16.812 11.117 3.895 1 95.81 65 GLU B CA 1
ATOM 1528 C C . GLU B 1 65 ? 16.672 11.953 2.623 1 95.81 65 GLU B C 1
ATOM 1530 O O . GLU B 1 65 ? 17.375 12.945 2.447 1 95.81 65 GLU B O 1
ATOM 1535 N N . MET B 1 66 ? 15.82 11.57 1.798 1 94.69 66 MET B N 1
ATOM 1536 C CA . MET B 1 66 ? 15.719 12.172 0.471 1 94.69 66 MET B CA 1
ATOM 1537 C C . MET B 1 66 ? 14.68 13.289 0.46 1 94.69 66 MET B C 1
ATOM 1539 O O . MET B 1 66 ? 14.727 14.18 -0.388 1 94.69 66 MET B O 1
ATOM 1543 N N . VAL B 1 67 ? 13.758 13.227 1.338 1 93.75 67 VAL B N 1
ATOM 1544 C CA . VAL B 1 67 ? 12.625 14.141 1.243 1 93.75 67 VAL B CA 1
ATOM 1545 C C . VAL B 1 67 ? 12.656 15.125 2.406 1 93.75 67 VAL B C 1
ATOM 1547 O O . VAL B 1 67 ? 13.266 14.859 3.441 1 93.75 67 VAL B O 1
ATOM 1550 N N . HIS B 1 68 ? 11.922 16.25 2.254 1 86.94 68 HIS B N 1
ATOM 1551 C CA . HIS B 1 68 ? 11.875 17.328 3.238 1 86.94 68 HIS B CA 1
ATOM 1552 C C . HIS B 1 68 ? 11.109 16.906 4.484 1 86.94 68 HIS B C 1
ATOM 1554 O O . HIS B 1 68 ? 10.281 15.984 4.43 1 86.94 68 HIS B O 1
ATOM 1560 N N . ASP B 1 69 ? 11.344 17.609 5.566 1 89.94 69 ASP B N 1
ATOM 1561 C CA . ASP B 1 69 ? 10.781 17.281 6.871 1 89.94 69 ASP B CA 1
ATOM 1562 C C . ASP B 1 69 ? 9.281 17.578 6.906 1 89.94 69 ASP B C 1
ATOM 1564 O O . ASP B 1 69 ? 8.594 17.219 7.859 1 89.94 69 ASP B O 1
ATOM 1568 N N . ARG B 1 70 ? 8.758 18.109 5.871 1 91.19 70 ARG B N 1
ATOM 1569 C CA . ARG B 1 70 ? 7.336 18.453 5.859 1 91.19 70 ARG B CA 1
ATOM 1570 C C . ARG B 1 70 ? 6.512 17.328 5.227 1 91.19 70 ARG B C 1
ATOM 1572 O O . ARG B 1 70 ? 5.375 17.547 4.809 1 91.19 70 ARG B O 1
ATOM 1579 N N . TYR B 1 71 ? 7.172 16.203 5.078 1 95.31 71 TYR B N 1
ATOM 1580 C CA . TYR B 1 71 ? 6.426 15.039 4.625 1 95.31 71 TYR B CA 1
ATOM 1581 C C . TYR B 1 71 ? 6.297 14.008 5.734 1 95.31 71 TYR B C 1
ATOM 1583 O O . TYR B 1 71 ? 7.293 13.617 6.348 1 95.31 71 TYR B O 1
ATOM 1591 N N . LYS B 1 72 ? 5.121 13.633 5.984 1 96.56 72 LYS B N 1
ATOM 1592 C CA . LYS B 1 72 ? 4.902 12.367 6.684 1 96.56 72 LYS B CA 1
ATOM 1593 C C . LYS B 1 72 ? 4.91 11.195 5.707 1 96.56 72 LYS B C 1
ATOM 1595 O O . LYS B 1 72 ? 4.324 11.273 4.625 1 96.56 72 LYS B O 1
ATOM 1600 N N . LEU B 1 73 ? 5.551 10.109 6.078 1 98.12 73 LEU B N 1
ATOM 1601 C CA . LEU B 1 73 ? 5.703 8.984 5.156 1 98.12 73 LEU B CA 1
ATOM 1602 C C . LEU B 1 73 ? 4.953 7.762 5.664 1 98.12 73 LEU B C 1
ATOM 1604 O O . LEU B 1 73 ? 4.938 7.488 6.867 1 98.12 73 LEU B O 1
ATOM 1608 N N . ALA B 1 74 ? 4.367 7.047 4.781 1 98.75 74 ALA B N 1
ATOM 1609 C CA . ALA B 1 74 ? 3.947 5.66 4.973 1 98.75 74 ALA B CA 1
ATOM 1610 C C . ALA B 1 74 ? 4.59 4.742 3.938 1 98.75 74 ALA B C 1
ATOM 1612 O O . ALA B 1 74 ? 4.617 5.066 2.746 1 98.75 74 ALA B O 1
ATOM 1613 N N . VAL B 1 75 ? 5.113 3.637 4.406 1 98.94 75 VAL B N 1
ATOM 1614 C CA . VAL B 1 75 ? 5.77 2.68 3.521 1 98.94 75 VAL B CA 1
ATOM 1615 C C . VAL B 1 75 ? 5.102 1.313 3.646 1 98.94 75 VAL B C 1
ATOM 1617 O O . VAL B 1 75 ? 4.961 0.782 4.75 1 98.94 75 VAL B O 1
ATOM 1620 N N . GLN B 1 76 ? 4.691 0.784 2.545 1 98.81 76 GLN B N 1
ATOM 1621 C CA . GLN B 1 76 ? 4.102 -0.55 2.512 1 98.81 76 GLN B CA 1
ATOM 1622 C C . GLN B 1 76 ? 4.91 -1.487 1.62 1 98.81 76 GLN B C 1
ATOM 1624 O O . GLN B 1 76 ? 5.305 -1.114 0.513 1 98.81 76 GLN B O 1
ATOM 1629 N N . VAL B 1 77 ? 5.148 -2.699 2.137 1 98.88 77 VAL B N 1
ATOM 1630 C CA . VAL B 1 77 ? 5.793 -3.754 1.359 1 98.88 77 VAL B CA 1
ATOM 1631 C C . VAL B 1 77 ? 4.93 -5.016 1.387 1 98.88 77 VAL B C 1
ATOM 1633 O O . VAL B 1 77 ? 4.461 -5.43 2.449 1 98.88 77 VAL B O 1
ATOM 1636 N N . VAL B 1 78 ? 4.711 -5.602 0.237 1 98.12 78 VAL B N 1
ATOM 1637 C CA . VAL B 1 78 ? 4.023 -6.879 0.08 1 98.12 78 VAL B CA 1
ATOM 1638 C C . VAL B 1 78 ? 4.93 -7.871 -0.649 1 98.12 78 VAL B C 1
ATOM 1640 O O . VAL B 1 78 ? 5.449 -7.566 -1.728 1 98.12 78 VAL B O 1
ATOM 1643 N N . ILE B 1 79 ? 5.113 -8.984 -0.076 1 97.5 79 ILE B N 1
ATOM 1644 C CA . ILE B 1 79 ? 5.852 -10.062 -0.72 1 97.5 79 ILE B CA 1
ATOM 1645 C C . ILE B 1 79 ? 4.957 -11.289 -0.866 1 97.5 79 ILE B C 1
ATOM 1647 O O . ILE B 1 79 ? 4.227 -11.648 0.062 1 97.5 79 ILE B O 1
ATOM 1651 N N . GLY B 1 80 ? 5.039 -11.906 -1.995 1 94.69 80 GLY B N 1
ATOM 1652 C CA . GLY B 1 80 ? 4.312 -13.148 -2.232 1 94.69 80 GLY B CA 1
ATOM 1653 C C . GLY B 1 80 ? 5.121 -14.164 -3.014 1 94.69 80 GLY B C 1
ATOM 1654 O O . GLY B 1 80 ? 6.109 -13.82 -3.662 1 94.69 80 GLY B O 1
ATOM 1655 N N . GLU B 1 81 ? 4.621 -15.367 -2.879 1 92.69 81 GLU B N 1
ATOM 1656 C CA . GLU B 1 81 ? 5.262 -16.453 -3.615 1 92.69 81 GLU B CA 1
ATOM 1657 C C . GLU B 1 81 ? 4.941 -16.375 -5.105 1 92.69 81 GLU B C 1
ATOM 1659 O O . GLU B 1 81 ? 3.807 -16.078 -5.488 1 92.69 81 GLU B O 1
ATOM 1664 N N . GLN B 1 82 ? 5.965 -16.516 -5.891 1 88.88 82 GLN B N 1
ATOM 1665 C CA . GLN B 1 82 ? 5.84 -16.609 -7.34 1 88.88 82 GLN B CA 1
ATOM 1666 C C . GLN B 1 82 ? 6.273 -17.969 -7.852 1 88.88 82 GLN B C 1
ATOM 1668 O O . GLN B 1 82 ? 7.414 -18.391 -7.645 1 88.88 82 GLN B O 1
ATOM 1673 N N . ARG B 1 83 ? 5.516 -19.078 -8.32 1 76.88 83 ARG B N 1
ATOM 1674 C CA . ARG B 1 83 ? 5.867 -20.422 -8.734 1 76.88 83 ARG B CA 1
ATOM 1675 C C . ARG B 1 83 ? 5.785 -20.578 -10.25 1 76.88 83 ARG B C 1
ATOM 1677 O O . ARG B 1 83 ? 6.387 -21.484 -10.82 1 76.88 83 ARG B O 1
ATOM 1684 N N . GLY B 1 84 ? 5.27 -19.812 -10.969 1 67.56 84 GLY B N 1
ATOM 1685 C CA . GLY B 1 84 ? 5.039 -20.141 -12.367 1 67.56 84 GLY B CA 1
ATOM 1686 C C . GLY B 1 84 ? 5.227 -18.938 -13.297 1 67.56 84 GLY B C 1
ATOM 1687 O O . GLY B 1 84 ? 5.387 -17.812 -12.828 1 67.56 84 GLY B O 1
ATOM 1688 N N . GLN B 1 85 ? 5.367 -19.391 -14.586 1 68.81 85 GLN B N 1
ATOM 1689 C CA . GLN B 1 85 ? 5.469 -18.375 -15.633 1 68.81 85 GLN B CA 1
ATOM 1690 C C . GLN B 1 85 ? 4.156 -17.609 -15.789 1 68.81 85 GLN B C 1
ATOM 1692 O O . GLN B 1 85 ? 3.08 -18.156 -15.555 1 68.81 85 GLN B O 1
ATOM 1697 N N . GLY B 1 86 ? 4.207 -16.344 -15.734 1 76.81 86 GLY B N 1
ATOM 1698 C CA . GLY B 1 86 ? 3.07 -15.547 -16.188 1 76.81 86 GLY B CA 1
ATOM 1699 C C . GLY B 1 86 ? 2.355 -14.836 -15.055 1 76.81 86 GLY B C 1
ATOM 1700 O O . GLY B 1 86 ? 1.2 -14.43 -15.195 1 76.81 86 GLY B O 1
ATOM 1701 N N . PHE B 1 87 ? 2.873 -14.852 -13.797 1 83.44 87 PHE B N 1
ATOM 1702 C CA . PHE B 1 87 ? 2.205 -14.094 -12.742 1 83.44 87 PHE B CA 1
ATOM 1703 C C . PHE B 1 87 ? 2.002 -12.648 -13.172 1 83.44 87 PHE B C 1
ATOM 1705 O O . PHE B 1 87 ? 2.924 -12.008 -13.68 1 83.44 87 PHE B O 1
ATOM 1712 N N . LYS B 1 88 ? 0.738 -12.328 -13.023 1 88.25 88 LYS B N 1
ATOM 1713 C CA . LYS B 1 88 ? 0.386 -10.945 -13.312 1 88.25 88 LYS B CA 1
ATOM 1714 C C . LYS B 1 88 ? -0.279 -10.281 -12.117 1 88.25 88 LYS B C 1
ATOM 1716 O O . LYS B 1 88 ? -1.029 -10.922 -11.375 1 88.25 88 LYS B O 1
ATOM 1721 N N . MET B 1 89 ? 0.062 -9.102 -11.898 1 92.38 89 MET B N 1
ATOM 1722 C CA . MET B 1 89 ? -0.572 -8.336 -10.828 1 92.38 89 MET B CA 1
ATOM 1723 C C . MET B 1 89 ? -0.826 -6.898 -11.266 1 92.38 89 MET B C 1
ATOM 1725 O O . MET B 1 89 ? -0.152 -6.391 -12.172 1 92.38 89 MET B O 1
ATOM 1729 N N . SER B 1 90 ? -1.811 -6.312 -10.781 1 96.12 90 SER B N 1
ATOM 1730 C CA . SER B 1 90 ? -2.15 -4.91 -10.984 1 96.12 90 SER B CA 1
ATOM 1731 C C . SER B 1 90 ? -2.254 -4.164 -9.656 1 96.12 90 SER B C 1
ATOM 1733 O O . SER B 1 90 ? -2.668 -4.738 -8.648 1 96.12 90 SER B O 1
ATOM 1735 N N . SER B 1 91 ? -1.866 -2.889 -9.68 1 97.12 91 SER B N 1
ATOM 1736 C CA . SER B 1 91 ? -1.941 -2.059 -8.484 1 97.12 91 SER B CA 1
ATOM 1737 C C . SER B 1 91 ? -2.414 -0.647 -8.812 1 97.12 91 SE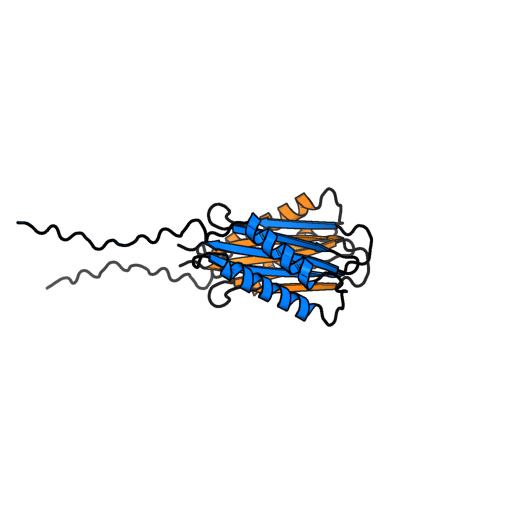R B C 1
ATOM 1739 O O . SER B 1 91 ? -2.064 -0.102 -9.867 1 97.12 91 SER B O 1
ATOM 1741 N N . LYS B 1 92 ? -3.242 -0.142 -7.973 1 97.69 92 LYS B N 1
ATOM 1742 C CA . LYS B 1 92 ? -3.707 1.238 -8.07 1 97.69 92 LYS B CA 1
ATOM 1743 C C . LYS B 1 92 ? -3.674 1.93 -6.711 1 97.69 92 LYS B C 1
ATOM 1745 O O . LYS B 1 92 ? -3.98 1.315 -5.688 1 97.69 92 LYS B O 1
ATOM 1750 N N . CYS B 1 93 ? -3.205 3.121 -6.73 1 98.38 93 CYS B N 1
ATOM 1751 C CA . CYS B 1 93 ? -3.225 3.945 -5.527 1 98.38 93 CYS B CA 1
ATOM 1752 C C . CYS B 1 93 ? -3.922 5.273 -5.789 1 98.38 93 CYS B C 1
ATOM 1754 O O . CYS B 1 93 ? -3.703 5.902 -6.828 1 98.38 93 CYS B O 1
ATOM 1756 N N . LEU B 1 94 ? -4.754 5.676 -4.883 1 98.69 94 LEU B N 1
ATOM 1757 C CA . LEU B 1 94 ? -5.426 6.969 -4.945 1 98.69 94 LEU B CA 1
ATOM 1758 C C . LEU B 1 94 ? -5.023 7.848 -3.768 1 98.69 94 LEU B C 1
ATOM 1760 O O . LEU B 1 94 ? -5.008 7.391 -2.623 1 98.69 94 LEU B O 1
ATOM 1764 N N . TRP B 1 95 ? -4.734 9.117 -4.039 1 98.25 95 TRP B N 1
ATOM 1765 C CA . TRP B 1 95 ? -4.32 10.117 -3.068 1 98.25 95 TRP B CA 1
ATOM 1766 C C . TRP B 1 95 ? -4.602 11.523 -3.586 1 98.25 95 TRP B C 1
ATOM 1768 O O . TRP B 1 95 ? -5.062 11.695 -4.715 1 98.25 95 TRP B O 1
ATOM 1778 N N . ASP B 1 96 ? -4.41 12.516 -2.814 1 97.31 96 ASP B N 1
ATOM 1779 C CA . ASP B 1 96 ? -4.477 13.898 -3.271 1 97.31 96 ASP B CA 1
ATOM 1780 C C . ASP B 1 96 ? -3.168 14.312 -3.943 1 97.31 96 ASP B C 1
ATOM 1782 O O . ASP B 1 96 ? -2.254 14.805 -3.281 1 97.31 96 ASP B O 1
ATOM 1786 N N . SER B 1 97 ? -3.096 14.273 -5.227 1 96.25 97 SER B N 1
ATOM 1787 C CA . SER B 1 97 ? -1.86 14.477 -5.977 1 96.25 97 SER B CA 1
ATOM 1788 C C . SER B 1 97 ? -1.511 15.953 -6.078 1 96.25 97 SER B C 1
ATOM 1790 O O . SER B 1 97 ? -0.4 16.312 -6.48 1 96.25 97 SER B O 1
ATOM 1792 N N . ASP B 1 98 ? -2.436 16.844 -5.715 1 95 98 ASP B N 1
ATOM 1793 C CA . ASP B 1 98 ? -2.143 18.266 -5.711 1 95 98 ASP B CA 1
ATOM 1794 C C . ASP B 1 98 ? -1.146 18.625 -4.609 1 95 98 ASP B C 1
ATOM 1796 O O . ASP B 1 98 ? -0.393 19.594 -4.73 1 95 98 ASP B O 1
ATOM 1800 N N . THR B 1 99 ? -1.159 17.859 -3.547 1 94.38 99 THR B N 1
ATOM 1801 C CA . THR B 1 99 ? -0.378 18.234 -2.373 1 94.38 99 THR B CA 1
ATOM 1802 C C . THR B 1 99 ? 0.58 17.109 -1.98 1 94.38 99 THR B C 1
ATOM 1804 O O . THR B 1 99 ? 1.716 17.359 -1.576 1 94.38 99 THR B O 1
ATOM 1807 N N . ASP B 1 100 ? 0.157 15.891 -2.182 1 96.81 100 ASP B N 1
ATOM 1808 C CA . ASP B 1 100 ? 0.886 14.727 -1.683 1 96.81 100 ASP B CA 1
ATOM 1809 C C . ASP B 1 100 ? 1.571 13.977 -2.824 1 96.81 100 ASP B C 1
ATOM 1811 O O . ASP B 1 100 ? 1.465 14.375 -3.986 1 96.81 100 ASP B O 1
ATOM 1815 N N . SER B 1 101 ? 2.359 13.047 -2.49 1 97.94 101 SER B N 1
ATOM 1816 C CA . SER B 1 101 ? 3.111 12.305 -3.498 1 97.94 101 SER B CA 1
ATOM 1817 C C . SER B 1 101 ? 3.072 10.805 -3.227 1 97.94 101 SER B C 1
ATOM 1819 O O . SER B 1 101 ? 2.742 10.383 -2.117 1 97.94 101 SER B O 1
ATOM 1821 N N . TYR B 1 102 ? 3.363 10.094 -4.266 1 98.44 102 TYR B N 1
ATOM 1822 C CA . TYR B 1 102 ? 3.336 8.641 -4.223 1 98.44 102 TYR B CA 1
ATOM 1823 C C . TYR B 1 102 ? 4.379 8.039 -5.156 1 98.44 102 TYR B C 1
ATOM 1825 O O . TYR B 1 102 ? 4.625 8.578 -6.242 1 98.44 102 TYR B O 1
ATOM 1833 N N . ALA B 1 103 ? 4.996 6.961 -4.738 1 98.75 103 ALA B N 1
ATOM 1834 C CA . ALA B 1 103 ? 5.891 6.176 -5.586 1 98.75 103 ALA B CA 1
ATOM 1835 C C . ALA B 1 103 ? 5.801 4.691 -5.25 1 98.75 103 ALA B C 1
ATOM 1837 O O . ALA B 1 103 ? 5.648 4.32 -4.086 1 98.75 103 ALA B O 1
ATOM 1838 N N . GLU B 1 104 ? 5.969 3.877 -6.27 1 98.75 104 GLU B N 1
ATOM 1839 C CA . GLU B 1 104 ? 5.902 2.428 -6.105 1 98.75 104 GLU B CA 1
ATOM 1840 C C . GLU B 1 104 ? 6.852 1.721 -7.07 1 98.75 104 GLU B C 1
ATOM 1842 O O . GLU B 1 104 ? 7.098 2.205 -8.172 1 98.75 104 GLU B O 1
ATOM 1847 N N . SER B 1 105 ? 7.344 0.629 -6.652 1 98.56 105 SER B N 1
ATOM 1848 C CA . SER B 1 105 ? 8.117 -0.251 -7.52 1 98.56 105 SER B CA 1
ATOM 1849 C C . SER B 1 105 ? 7.809 -1.718 -7.238 1 98.56 105 SER B C 1
ATOM 1851 O O . SER B 1 105 ? 7.32 -2.059 -6.16 1 98.56 105 SER B O 1
ATOM 1853 N N . VAL B 1 106 ? 8.023 -2.496 -8.281 1 97.75 106 VAL B N 1
ATOM 1854 C CA . VAL B 1 106 ? 7.77 -3.932 -8.203 1 97.75 106 VAL B CA 1
ATOM 1855 C C . VAL B 1 106 ? 9.047 -4.703 -8.523 1 97.75 106 VAL B C 1
ATOM 1857 O O . VAL B 1 106 ? 9.805 -4.309 -9.414 1 97.75 106 VAL B O 1
ATOM 1860 N N . PHE B 1 107 ? 9.203 -5.742 -7.785 1 97.69 107 PHE B N 1
ATOM 1861 C CA . PHE B 1 107 ? 10.273 -6.695 -8.055 1 97.69 107 PHE B CA 1
ATOM 1862 C C . PHE B 1 107 ? 9.711 -8.102 -8.219 1 97.69 107 PHE B C 1
ATOM 1864 O O . PHE B 1 107 ? 8.734 -8.469 -7.562 1 97.69 107 PHE B O 1
ATOM 1871 N N . MET B 1 108 ? 10.398 -8.82 -9.133 1 95.06 108 MET B N 1
ATOM 1872 C CA . MET B 1 108 ? 9.977 -10.211 -9.312 1 95.06 108 MET B CA 1
ATOM 1873 C C . MET B 1 108 ? 11.164 -11.086 -9.695 1 95.06 108 MET B C 1
ATOM 1875 O O . MET B 1 108 ? 12.016 -10.68 -10.484 1 95.06 108 MET B O 1
ATOM 1879 N N . ASN B 1 109 ? 11.156 -12.266 -9.203 1 94.12 109 ASN B N 1
ATOM 1880 C CA . ASN B 1 109 ? 12.008 -13.336 -9.688 1 94.12 109 ASN B CA 1
ATOM 1881 C C . ASN B 1 109 ? 11.258 -14.656 -9.789 1 94.12 109 ASN B C 1
ATOM 1883 O O . ASN B 1 109 ? 10.023 -14.672 -9.805 1 94.12 109 ASN B O 1
ATOM 1887 N N . ASP B 1 110 ? 11.891 -15.781 -9.898 1 92.19 110 ASP B N 1
ATOM 1888 C CA . ASP B 1 110 ? 11.227 -17.062 -10.133 1 92.19 110 ASP B CA 1
ATOM 1889 C C . ASP B 1 110 ? 10.539 -17.562 -8.859 1 92.19 110 ASP B C 1
ATOM 1891 O O . ASP B 1 110 ? 9.719 -18.469 -8.914 1 92.19 110 ASP B O 1
ATOM 1895 N N . SER B 1 111 ? 10.836 -16.922 -7.766 1 92.94 111 SER B N 1
ATOM 1896 C CA . SER B 1 111 ? 10.375 -17.484 -6.496 1 92.94 111 SER B CA 1
ATOM 1897 C C . SER B 1 111 ? 9.414 -16.531 -5.789 1 92.94 111 SER B C 1
ATOM 1899 O O . SER B 1 111 ? 8.523 -16.969 -5.059 1 92.94 111 SER B O 1
ATOM 1901 N N . LEU B 1 112 ? 9.672 -15.219 -5.969 1 94.94 112 LEU B N 1
ATOM 1902 C CA . LEU B 1 112 ? 8.82 -14.305 -5.223 1 94.94 112 LEU B CA 1
ATOM 1903 C C . LEU B 1 112 ? 8.57 -13.023 -6.016 1 94.94 112 LEU B C 1
ATOM 1905 O O . LEU B 1 112 ? 9.297 -12.727 -6.965 1 94.94 112 LEU B O 1
ATOM 1909 N N . PHE B 1 113 ? 7.496 -12.32 -5.695 1 95.81 113 PHE B N 1
ATOM 1910 C CA . PHE B 1 113 ? 7.27 -10.938 -6.117 1 95.81 113 PHE B CA 1
ATOM 1911 C C . PHE B 1 113 ? 7.215 -10.008 -4.91 1 95.81 113 PHE B C 1
ATOM 1913 O O . PHE B 1 113 ? 6.934 -10.445 -3.795 1 95.81 113 PHE B O 1
ATOM 1920 N N . CYS B 1 114 ? 7.484 -8.789 -5.184 1 97.94 114 CYS B N 1
ATOM 1921 C CA . CYS B 1 114 ? 7.402 -7.766 -4.152 1 97.94 114 CYS B CA 1
ATOM 1922 C C . CYS B 1 114 ? 6.867 -6.457 -4.727 1 97.94 114 CYS B C 1
ATOM 1924 O O . CYS B 1 114 ? 7.328 -6.004 -5.773 1 97.94 114 CYS B O 1
ATOM 1926 N N . VAL B 1 115 ? 5.91 -5.926 -4.082 1 98.38 115 VAL B N 1
ATOM 1927 C CA . VAL B 1 115 ? 5.434 -4.574 -4.355 1 98.38 115 VAL B CA 1
ATOM 1928 C C . VAL B 1 115 ? 5.738 -3.666 -3.164 1 98.38 115 VAL B C 1
ATOM 1930 O O . VAL B 1 115 ? 5.336 -3.959 -2.035 1 98.38 115 VAL B O 1
ATOM 1933 N N . ALA B 1 116 ? 6.426 -2.654 -3.402 1 98.88 116 ALA B N 1
ATOM 1934 C CA . ALA B 1 116 ? 6.738 -1.669 -2.371 1 98.88 116 ALA B CA 1
ATOM 1935 C C . ALA B 1 116 ? 6.273 -0.275 -2.783 1 98.88 116 ALA B C 1
ATOM 1937 O O . ALA B 1 116 ? 6.453 0.13 -3.936 1 98.88 116 ALA B O 1
ATOM 1938 N N . ALA B 1 117 ? 5.699 0.376 -1.856 1 98.88 117 ALA B N 1
ATOM 1939 C CA . ALA B 1 117 ? 5.148 1.701 -2.133 1 98.88 117 ALA B CA 1
ATOM 1940 C C . ALA B 1 117 ? 5.457 2.67 -0.995 1 98.88 117 ALA B C 1
ATOM 1942 O O . ALA B 1 117 ? 5.578 2.262 0.162 1 98.88 117 ALA B O 1
ATOM 1943 N N . VAL B 1 118 ? 5.586 3.934 -1.352 1 98.88 118 VAL B N 1
ATOM 1944 C CA . VAL B 1 118 ? 5.746 5.016 -0.384 1 98.88 118 VAL B CA 1
ATOM 1945 C C . VAL B 1 118 ? 4.723 6.113 -0.663 1 98.88 118 VAL B C 1
ATOM 1947 O O . VAL B 1 118 ? 4.594 6.578 -1.799 1 98.88 118 VAL B O 1
ATOM 1950 N N . PHE B 1 119 ? 4.07 6.461 0.367 1 98.75 119 PHE B N 1
ATOM 1951 C CA . PHE B 1 119 ? 3.189 7.621 0.36 1 98.75 119 PHE B CA 1
ATOM 1952 C C . PHE B 1 119 ? 3.789 8.758 1.173 1 98.75 119 PHE B C 1
ATOM 1954 O O . PHE B 1 119 ? 4.168 8.57 2.33 1 98.75 119 PHE B O 1
ATOM 1961 N N . GLY B 1 120 ? 3.93 9.922 0.565 1 98.19 120 GLY B N 1
ATOM 1962 C CA . GLY B 1 120 ? 4.355 11.133 1.248 1 98.19 120 GLY B CA 1
ATOM 1963 C C . GLY B 1 120 ? 3.256 12.172 1.368 1 98.19 120 GLY B C 1
ATOM 1964 O O . GLY B 1 120 ? 2.83 12.75 0.367 1 98.19 120 GLY B O 1
ATOM 1965 N N . CYS B 1 121 ? 2.889 12.484 2.543 1 97.12 121 CYS B N 1
ATOM 1966 C CA . CYS B 1 121 ? 1.857 13.477 2.828 1 97.12 121 CYS B CA 1
ATOM 1967 C C . CYS B 1 121 ? 2.477 14.805 3.248 1 97.12 121 CYS B C 1
ATOM 1969 O O . CYS B 1 121 ? 3.094 14.891 4.312 1 97.12 121 CYS B O 1
ATOM 1971 N N . TYR B 1 122 ? 2.219 15.766 2.398 1 94.5 122 TYR B N 1
ATOM 1972 C CA . TYR B 1 122 ? 2.768 17.078 2.717 1 94.5 122 TYR B CA 1
ATOM 1973 C C . TYR B 1 122 ? 1.896 17.797 3.734 1 94.5 122 TYR B C 1
ATOM 1975 O O . TYR B 1 122 ? 0.676 17.891 3.566 1 94.5 122 TYR B O 1
ATOM 1983 N N . TYR B 1 123 ? 2.49 18.328 4.809 1 89.06 123 TYR B N 1
ATOM 1984 C CA . TYR B 1 123 ? 1.73 19.078 5.805 1 89.06 123 TYR B CA 1
ATOM 1985 C C . TYR B 1 123 ? 2.279 20.484 5.965 1 89.06 123 TYR B C 1
ATOM 1987 O O . TYR B 1 123 ? 3.49 20.703 5.883 1 89.06 123 TYR B O 1
ATOM 1995 N N . TYR B 1 124 ? 1.375 21.453 6.012 1 79.19 124 TYR B N 1
ATOM 1996 C CA . TYR B 1 124 ? 1.733 22.875 6.113 1 79.19 124 TYR B CA 1
ATOM 1997 C C . TYR B 1 124 ? 2.104 23.234 7.543 1 79.19 124 TYR B C 1
ATOM 1999 O O . TYR B 1 124 ? 1.559 22.672 8.5 1 79.19 124 TYR B O 1
#

Foldseek 3Di:
DPPPPPPPPPVPPPPPPQQADDQVVLQVVLVVLCCVLCPVNADDPVCVVVSQVVSQVVSVVVNVVRHDPQWDKDKGKDKDFAADPDDDDDDDDDDDVVAWDKYWDWDDDNTMIMIMMMIIGGDD/DPPPPPPPPPVPPPPPPQQADDQVVLQVVLVVLCCVLCPVNADDPVCVVVSQVVSQVVSVVVNVVRHDPQWDKDKGKDKDFAADPDDDDDDDDDDDPVAWDKYWDWDDDNTMIMIMMMIIGGDD

Secondary structure (DSSP, 8-state):
----------------GGGS--HHHHHHHHHHHHHHHHTTPPP-TTTHHHHHHHHHHHHHHHHHHHS-TTEEEEEEEEEEE--STT--EEEEEE--TTT-EEEEEEEE-SSEEEEEEEEEEE--/----------------GGGS--HHHHHHHHHHHHHHHHTTPPP-TTTHHHHHHHHHHHHHHHHHHHS-TTEEEEEEEEEEE--STT--EEEEEE--TTT-EEEEEEEE-SSEEEEEEEEEEE--

pLDDT: mean 87.38, std 20.15, range [31.19, 98.94]